Protein AF-0000000074763348 (afdb_homodimer)

InterPro domains:
  IPR029063 S-adenosyl-L-methionine-dependent methyltransferase superfamily [G3DSA:3.40.50.150] (39-186)
  IPR029063 S-adenosyl-L-methionine-dependent methyltransferase superfamily [SSF53335] (36-177)

Radius of gyration: 21.98 Å; Cα contacts (8 Å, |Δi|>4): 678; chains: 2; bounding box: 48×68×54 Å

pLDDT: mean 76.98, std 15.51, range [32.12, 96.06]

Nearest PDB structures (foldseek):
  2pjd-assembly1_A  TM=6.398E-01  e=5.350E-04  Escherichia coli
  8z62-assembly2_B  TM=6.467E-01  e=7.961E-03  Pyrococcus horikoshii OT3
  3huu-assembly1_B  TM=4.268E-01  e=4.813E+00  Staphylococcus haemolyticus JCSC1435
  1cm7-assembly1_B  TM=2.861E-01  e=9.602E+00  Escherichia coli
  2pjd-assembly1_A  TM=6.651E-01  e=3.847E-04  Escherichia coli

Solvent-accessible surface area (backbone atoms only — not comparable to full-atom values): 20531 Å² total; per-residue (Å²): 120,29,34,29,43,36,37,42,39,54,49,93,50,77,76,68,59,67,71,63,45,52,55,54,48,52,55,45,50,53,58,53,58,66,41,87,53,74,44,76,45,78,54,97,90,38,81,37,67,33,53,48,89,38,79,47,53,89,75,41,55,50,54,55,52,49,17,58,54,42,31,71,68,50,64,39,53,51,55,37,42,33,65,52,73,55,36,60,41,60,52,40,37,42,65,60,8,36,75,59,27,63,70,70,65,51,60,66,59,67,36,71,17,79,67,72,70,58,52,58,91,86,55,58,25,38,30,38,35,30,72,53,39,49,34,48,61,82,84,52,60,72,91,52,65,38,85,73,28,41,22,65,69,32,51,62,58,31,49,48,62,68,54,46,64,79,37,38,36,93,85,20,32,46,35,36,38,45,44,76,81,30,86,70,71,96,119,29,34,30,43,35,37,41,40,53,49,92,49,78,76,68,60,64,71,63,43,52,55,52,47,53,54,42,50,53,57,53,57,64,42,87,52,74,44,76,45,76,54,96,90,36,80,37,67,34,53,48,90,37,78,46,52,90,74,42,54,51,55,56,51,50,18,57,54,43,31,73,68,51,64,40,52,52,54,37,42,34,65,50,72,53,35,59,40,60,54,41,34,42,63,60,9,35,75,60,28,63,71,70,66,50,62,68,61,66,36,71,16,80,66,71,71,59,53,59,89,85,57,57,25,38,32,39,35,31,71,51,38,48,34,48,60,83,84,51,59,73,92,51,66,39,84,73,27,39,21,65,70,32,50,63,59,33,49,49,61,67,54,45,62,79,37,36,37,93,86,19,33,46,36,34,38,46,44,75,81,31,86,72,71,95

Structure (mmCIF, N/CA/C/O backbone):
data_AF-0000000074763348-model_v1
#
loop_
_entity.id
_entity.type
_entity.pdbx_description
1 polymer 'Uncharacterized protein'
#
loop_
_atom_site.group_PDB
_atom_site.id
_atom_site.type_symbol
_atom_site.label_atom_id
_atom_site.label_alt_id
_atom_site.label_comp_id
_atom_site.label_asym_id
_atom_site.label_entity_id
_atom_site.label_seq_id
_atom_site.pdbx_PDB_ins_code
_atom_site.Cartn_x
_atom_site.Cartn_y
_atom_site.Cartn_z
_atom_site.occupancy
_atom_site.B_iso_or_equiv
_atom_site.auth_seq_id
_atom_site.auth_comp_id
_atom_site.auth_asym_id
_atom_site.auth_atom_id
_atom_site.pdbx_PDB_model_num
ATOM 1 N N . MET A 1 1 ? -11.516 -15.312 -1.067 1 59.69 1 MET A N 1
ATOM 2 C CA . MET A 1 1 ? -10.578 -14.648 -0.165 1 59.69 1 MET A CA 1
ATOM 3 C C . MET A 1 1 ? -10.305 -13.219 -0.616 1 59.69 1 MET A C 1
ATOM 5 O O . MET A 1 1 ? -10.203 -12.945 -1.814 1 59.69 1 MET A O 1
ATOM 9 N N . ALA A 1 2 ? -10.492 -12.414 0.385 1 74.38 2 ALA A N 1
ATOM 10 C CA . ALA A 1 2 ? -10.305 -11.023 -0.035 1 74.38 2 ALA A CA 1
ATOM 11 C C . ALA A 1 2 ? -8.82 -10.719 -0.242 1 74.38 2 ALA A C 1
ATOM 13 O O . ALA A 1 2 ? -7.996 -11.008 0.625 1 74.38 2 ALA A O 1
ATOM 14 N N . ALA A 1 3 ? -8.453 -10.531 -1.423 1 87 3 ALA A N 1
ATOM 15 C CA . ALA A 1 3 ? -7.098 -10.164 -1.833 1 87 3 ALA A CA 1
ATOM 16 C C . ALA A 1 3 ? -6.883 -8.656 -1.736 1 87 3 ALA A C 1
ATOM 18 O O . ALA A 1 3 ? -7.816 -7.875 -1.938 1 87 3 ALA A O 1
ATOM 19 N N . THR A 1 4 ? -5.73 -8.312 -1.262 1 90.19 4 THR A N 1
ATOM 20 C CA . THR A 1 4 ? -5.344 -6.906 -1.19 1 90.19 4 THR A CA 1
ATOM 21 C C . THR A 1 4 ? -4.008 -6.676 -1.894 1 90.19 4 THR A C 1
ATOM 23 O O . THR A 1 4 ? -3.076 -7.469 -1.744 1 90.19 4 THR A O 1
ATOM 26 N N . VAL A 1 5 ? -3.967 -5.641 -2.74 1 93.62 5 VAL A N 1
ATOM 27 C CA . VAL A 1 5 ? -2.688 -5.156 -3.246 1 93.62 5 VAL A CA 1
ATOM 28 C C . VAL A 1 5 ? -2.209 -3.979 -2.398 1 93.62 5 VAL A C 1
ATOM 30 O O . VAL A 1 5 ? -2.947 -3.01 -2.199 1 93.62 5 VAL A O 1
ATOM 33 N N . VAL A 1 6 ? -0.986 -4.137 -1.892 1 93.31 6 VAL A N 1
ATOM 34 C CA . VAL A 1 6 ? -0.341 -3.066 -1.14 1 93.31 6 VAL A CA 1
ATOM 35 C C . VAL A 1 6 ? 0.749 -2.42 -1.993 1 93.31 6 VAL A C 1
ATOM 37 O O . VAL A 1 6 ? 1.621 -3.111 -2.525 1 93.31 6 VAL A O 1
ATOM 40 N N . THR A 1 7 ? 0.652 -1.137 -2.17 1 95.12 7 THR A N 1
ATOM 41 C CA . THR A 1 7 ? 1.677 -0.378 -2.879 1 95.12 7 THR A CA 1
ATOM 42 C C . THR A 1 7 ? 2.467 0.499 -1.912 1 95.12 7 THR A C 1
ATOM 44 O O . THR A 1 7 ? 1.891 1.333 -1.211 1 95.12 7 THR A O 1
ATOM 47 N N . LEU A 1 8 ? 3.762 0.258 -1.867 1 93.31 8 LEU A N 1
ATOM 48 C CA . LEU A 1 8 ? 4.645 1.09 -1.059 1 93.31 8 LEU A CA 1
ATOM 49 C C . LEU A 1 8 ? 5.465 2.027 -1.938 1 93.31 8 LEU A C 1
ATOM 51 O O . LEU A 1 8 ? 6.34 1.58 -2.684 1 93.31 8 LEU A O 1
ATOM 55 N N . SER A 1 9 ? 5.164 3.268 -1.87 1 91.94 9 SER A N 1
ATOM 56 C CA . SER A 1 9 ? 5.934 4.305 -2.547 1 91.94 9 SER A CA 1
ATOM 57 C C . SER A 1 9 ? 6.727 5.145 -1.55 1 91.94 9 SER A C 1
ATOM 59 O O . SER A 1 9 ? 6.145 5.887 -0.756 1 91.94 9 SER A O 1
ATOM 61 N N . THR A 1 10 ? 8.016 5.012 -1.659 1 89.94 10 THR A N 1
ATOM 62 C CA . THR A 1 10 ? 8.852 5.621 -0.63 1 89.94 10 THR A CA 1
ATOM 63 C C . THR A 1 10 ? 9.688 6.758 -1.214 1 89.94 10 THR A C 1
ATOM 65 O O . THR A 1 10 ? 10.211 6.648 -2.324 1 89.94 10 THR A O 1
ATOM 68 N N . GLN A 1 11 ? 9.727 7.867 -0.416 1 84.94 11 GLN A N 1
ATOM 69 C CA . GLN A 1 11 ? 10.555 9.016 -0.765 1 84.94 11 GLN A CA 1
ATOM 70 C C . GLN A 1 11 ? 12.031 8.625 -0.807 1 84.94 11 GLN A C 1
ATOM 72 O O . GLN A 1 11 ? 12.547 8.008 0.129 1 84.94 11 GLN A O 1
ATOM 77 N N . PRO A 1 12 ? 12.586 8.898 -1.992 1 73.94 12 PRO A N 1
ATOM 78 C CA . PRO A 1 12 ? 14.016 8.602 -2.051 1 73.94 12 PRO A CA 1
ATOM 79 C C . PRO A 1 12 ? 14.844 9.484 -1.121 1 73.94 12 PRO A C 1
ATOM 81 O O . PRO A 1 12 ? 15.062 10.664 -1.415 1 73.94 12 PRO A O 1
ATOM 84 N N . LYS A 1 13 ? 14.969 9.242 0.109 1 67.62 13 LYS A N 1
ATOM 85 C CA . LYS A 1 13 ? 15.805 10.094 0.951 1 67.62 13 LYS A CA 1
ATOM 86 C C . LYS A 1 13 ? 16.734 9.258 1.818 1 67.62 13 LYS A C 1
ATOM 88 O O . LYS A 1 13 ? 16.484 8.078 2.055 1 67.62 13 LYS A O 1
ATOM 93 N N . LEU A 1 14 ? 17.688 9.953 2.088 1 60.47 14 LEU A N 1
ATOM 94 C CA . LEU A 1 14 ? 18.703 9.375 2.959 1 60.47 14 LEU A CA 1
ATOM 95 C C . LEU A 1 14 ? 18.125 9.078 4.34 1 60.47 14 LEU A C 1
ATOM 97 O O . LEU A 1 14 ? 17.484 9.938 4.949 1 60.47 14 LEU A O 1
ATOM 101 N N . ILE A 1 15 ? 18.094 7.82 4.648 1 64.19 15 ILE A N 1
ATOM 102 C CA . ILE A 1 15 ? 17.656 7.387 5.973 1 64.19 15 ILE A CA 1
ATOM 103 C C . ILE A 1 15 ? 18.797 7.555 6.969 1 64.19 15 ILE A C 1
ATOM 105 O O . ILE A 1 15 ? 19.922 7.098 6.723 1 64.19 15 ILE A O 1
ATOM 109 N N . ILE A 1 16 ? 18.562 8.484 7.859 1 67 16 ILE A N 1
ATOM 110 C CA . ILE A 1 16 ? 19.516 8.641 8.961 1 67 16 ILE A CA 1
ATOM 111 C C . ILE A 1 16 ? 19.078 7.762 10.133 1 67 16 ILE A C 1
ATOM 113 O O . ILE A 1 16 ? 17.922 7.355 10.219 1 67 16 ILE A O 1
ATOM 117 N N . ASP A 1 17 ? 20.078 7.402 10.938 1 74.69 17 ASP A N 1
ATOM 118 C CA . ASP A 1 17 ? 19.734 6.539 12.062 1 74.69 17 ASP A CA 1
ATOM 119 C C . ASP A 1 17 ? 18.781 7.238 13.031 1 74.69 17 ASP A C 1
ATOM 121 O O . ASP A 1 17 ? 18.75 8.469 13.109 1 74.69 17 ASP A O 1
ATOM 125 N N . ARG A 1 18 ? 18.062 6.441 13.789 1 73.88 18 ARG A N 1
ATOM 126 C CA . ARG A 1 18 ? 16.953 6.906 14.602 1 73.88 18 ARG A CA 1
ATOM 127 C C . ARG A 1 18 ? 17.422 7.918 15.648 1 73.88 18 ARG A C 1
ATOM 129 O O . ARG A 1 18 ? 16.797 8.977 15.805 1 73.88 18 ARG A O 1
ATOM 136 N N . PRO A 1 19 ? 18.469 7.664 16.391 1 71.62 19 PRO A N 1
ATOM 137 C CA . PRO A 1 19 ? 18.891 8.641 17.391 1 71.62 19 PRO A CA 1
ATOM 138 C C . PRO A 1 19 ? 19.219 10.008 16.797 1 71.62 19 PRO A C 1
ATOM 140 O O . PRO A 1 19 ? 18.891 11.039 17.375 1 71.62 19 PRO A O 1
ATOM 143 N N . HIS A 1 20 ? 19.906 9.984 15.68 1 75.88 20 HIS A N 1
ATOM 144 C CA . HIS A 1 20 ? 20.234 11.242 15.016 1 75.88 20 HIS A CA 1
ATOM 145 C C . HIS A 1 20 ? 18.984 11.938 14.5 1 75.88 20 HIS A C 1
ATOM 147 O O . HIS A 1 20 ? 18.859 13.164 14.578 1 75.88 20 HIS A O 1
ATOM 153 N N . TRP A 1 21 ? 18.141 11.117 14.07 1 74.31 21 TRP A N 1
ATOM 154 C CA . TRP A 1 21 ? 16.875 11.664 13.617 1 74.31 21 TRP A CA 1
ATOM 155 C C . TRP A 1 21 ? 16.109 12.297 14.773 1 74.31 21 TRP A C 1
ATOM 157 O O . TRP A 1 21 ? 15.586 13.406 14.648 1 74.31 21 TRP A O 1
ATOM 167 N N . GLU A 1 22 ? 16.062 11.625 15.867 1 73.81 22 GLU A N 1
ATOM 168 C CA . GLU A 1 22 ? 15.344 12.125 17.031 1 73.81 22 GLU A CA 1
ATOM 169 C C . GLU A 1 22 ? 15.906 13.461 17.5 1 73.81 22 GLU A C 1
ATOM 171 O O . GLU A 1 22 ? 15.156 14.359 17.875 1 73.81 22 GLU A O 1
ATOM 176 N N . GLY A 1 23 ? 17.203 13.555 17.5 1 73.62 23 GLY A N 1
ATOM 177 C CA . GLY A 1 23 ? 17.828 14.828 17.859 1 73.62 23 GLY A CA 1
ATOM 178 C C . GLY A 1 23 ? 17.469 15.945 16.906 1 73.62 23 GLY A C 1
ATOM 179 O O . GLY A 1 23 ? 17.172 17.062 17.328 1 73.62 23 GLY A O 1
ATOM 180 N N . SER A 1 24 ? 17.453 15.648 15.688 1 76.25 24 SER A N 1
ATOM 181 C CA . SER A 1 24 ? 17.141 16.641 14.664 1 76.25 24 SER A CA 1
ATOM 182 C C . SER A 1 24 ? 15.68 17.062 14.75 1 76.25 24 SER A C 1
ATOM 184 O O . SER A 1 24 ? 15.367 18.25 14.617 1 76.25 24 SER A O 1
ATOM 186 N N . ILE A 1 25 ? 14.906 16.141 15.094 1 77.56 25 ILE A N 1
ATOM 187 C CA . ILE A 1 25 ? 13.484 16.438 15.117 1 77.56 25 ILE A CA 1
ATOM 188 C C . ILE A 1 25 ? 13.148 17.297 16.344 1 77.56 25 ILE A C 1
ATOM 190 O O . ILE A 1 25 ? 12.281 18.172 16.281 1 77.56 25 ILE A O 1
ATOM 194 N N . ALA A 1 26 ? 13.805 17.062 17.422 1 76.06 26 ALA A N 1
ATOM 195 C CA . ALA A 1 26 ? 13.602 17.875 18.609 1 76.06 26 ALA A CA 1
ATOM 196 C C . ALA A 1 26 ? 13.914 19.344 18.344 1 76.06 26 ALA A C 1
ATOM 198 O O . ALA A 1 26 ? 13.18 20.234 18.781 1 76.06 26 ALA A O 1
ATOM 199 N N . LYS A 1 27 ? 14.93 19.547 17.641 1 80.44 27 LYS A N 1
ATOM 200 C CA . LYS A 1 27 ? 15.32 20.906 17.281 1 80.44 27 LYS A CA 1
ATOM 201 C C . LYS A 1 27 ? 14.273 21.547 16.375 1 80.44 27 LYS A C 1
ATOM 203 O O . LYS A 1 27 ? 13.906 22.703 16.578 1 80.44 27 LYS A O 1
ATOM 208 N N . LEU A 1 28 ? 13.82 20.781 15.461 1 81.69 28 LEU A N 1
ATOM 209 C CA . LEU A 1 28 ? 12.828 21.281 14.523 1 81.69 28 LEU A CA 1
ATOM 210 C C . LEU A 1 28 ? 11.516 21.594 15.234 1 81.69 28 LEU A C 1
ATOM 212 O O . LEU A 1 28 ? 10.859 22.594 14.945 1 81.69 28 LEU A O 1
ATOM 216 N N . LEU A 1 29 ? 11.18 20.781 16.172 1 80.25 29 LEU A N 1
ATOM 217 C CA . LEU A 1 29 ? 9.953 20.969 16.922 1 80.25 29 LEU A CA 1
ATOM 218 C C . LEU A 1 29 ? 10.039 22.234 17.781 1 80.25 29 LEU A C 1
ATOM 220 O O . LEU A 1 29 ? 9.062 22.984 17.891 1 80.25 29 LEU A O 1
ATOM 224 N N . LYS A 1 30 ? 11.172 22.453 18.312 1 81.19 30 LYS A N 1
ATOM 225 C CA . LYS A 1 30 ? 11.383 23.672 19.094 1 81.19 30 LYS A CA 1
ATOM 226 C C . LYS A 1 30 ? 11.234 24.922 18.234 1 81.19 30 LYS A C 1
ATOM 228 O O . LYS A 1 30 ? 10.617 25.906 18.656 1 81.19 30 LYS A O 1
ATOM 233 N N . GLN A 1 31 ? 11.781 24.844 17.078 1 85 31 GLN A N 1
ATOM 234 C CA . GLN A 1 31 ? 11.656 25.953 16.141 1 85 31 GLN A CA 1
ATOM 235 C C . GLN A 1 31 ? 10.203 26.188 15.742 1 85 31 GLN A C 1
ATOM 237 O O . GLN A 1 31 ? 9.727 27.328 15.719 1 85 31 GLN A O 1
ATOM 242 N N . ALA A 1 32 ? 9.531 25.156 15.492 1 81.81 32 ALA A N 1
ATOM 243 C CA . ALA A 1 32 ? 8.125 25.234 15.094 1 81.81 32 ALA A CA 1
ATOM 244 C C . ALA A 1 32 ? 7.273 25.844 16.203 1 81.81 32 ALA A C 1
ATOM 246 O O . ALA A 1 32 ? 6.352 26.609 15.938 1 81.81 32 ALA A O 1
ATOM 247 N N . ARG A 1 33 ? 7.645 25.578 17.391 1 81.31 33 ARG A N 1
ATOM 248 C CA . ARG A 1 33 ? 6.867 26 18.547 1 81.31 33 ARG A CA 1
ATOM 249 C C . ARG A 1 33 ? 7.145 27.469 18.891 1 81.31 33 ARG A C 1
ATOM 251 O O . ARG A 1 33 ? 6.449 28.062 19.719 1 81.31 33 ARG A O 1
ATOM 258 N N . SER A 1 34 ? 8.133 27.969 18.219 1 86.06 34 SER A N 1
ATOM 259 C CA . SER A 1 34 ? 8.461 29.375 18.484 1 86.06 34 SER A CA 1
ATOM 260 C C . SER A 1 34 ? 7.418 30.297 17.859 1 86.06 34 SER A C 1
ATOM 262 O O . SER A 1 34 ? 7.344 31.469 18.219 1 86.06 34 SER A O 1
ATOM 264 N N . HIS A 1 35 ? 6.668 29.75 16.953 1 87.88 35 HIS A N 1
ATOM 265 C CA . HIS A 1 35 ? 5.578 30.531 16.375 1 87.88 35 HIS A CA 1
ATOM 266 C C . HIS A 1 35 ? 4.418 30.672 17.359 1 87.88 35 HIS A C 1
ATOM 268 O O . HIS A 1 35 ? 3.904 29.656 17.859 1 87.88 35 HIS A O 1
ATOM 274 N N . SER A 1 36 ? 4.031 31.891 17.672 1 88.25 36 SER A N 1
ATOM 275 C CA . SER A 1 36 ? 2.973 32.094 18.656 1 88.25 36 SER A CA 1
ATOM 276 C C . SER A 1 36 ? 1.65 32.438 17.984 1 88.25 36 SER A C 1
ATOM 278 O O . SER A 1 36 ? 0.592 32.406 18.609 1 88.25 36 SER A O 1
ATOM 280 N N . GLU A 1 37 ? 1.722 32.844 16.734 1 89.19 37 GLU A N 1
ATOM 281 C CA . GLU A 1 37 ? 0.53 33.219 15.977 1 89.19 37 GLU A CA 1
ATOM 282 C C . GLU A 1 37 ? 0.506 32.5 14.625 1 89.19 37 GLU A C 1
ATOM 284 O O . GLU A 1 37 ? 1.508 31.922 14.203 1 89.19 37 GLU A O 1
ATOM 289 N N . ILE A 1 38 ? -0.738 32.562 14.039 1 87.38 38 ILE A N 1
ATOM 290 C CA . ILE A 1 38 ? -0.876 32.031 12.688 1 87.38 38 ILE A CA 1
ATOM 291 C C . ILE A 1 38 ? 0.096 32.719 11.75 1 87.38 38 ILE A C 1
ATOM 293 O O . ILE A 1 38 ? 0.253 33.969 11.805 1 87.38 38 ILE A O 1
ATOM 297 N N . TYR A 1 39 ? 0.802 32 10.969 1 89.12 39 TYR A N 1
ATOM 298 C CA . TYR A 1 39 ? 1.731 32.562 9.984 1 89.12 39 TYR A CA 1
ATOM 299 C C . TYR A 1 39 ? 1.548 31.859 8.633 1 89.12 39 TYR A C 1
ATOM 301 O O . TYR A 1 39 ? 0.971 30.781 8.555 1 89.12 39 TYR A O 1
ATOM 309 N N . THR A 1 40 ? 1.959 32.562 7.578 1 87.38 40 THR A N 1
ATOM 310 C CA . THR A 1 40 ? 1.778 32.031 6.227 1 87.38 40 THR A CA 1
ATOM 311 C C . THR A 1 40 ? 3.1 31.516 5.668 1 87.38 40 THR A C 1
ATOM 313 O O . THR A 1 40 ? 4.145 32.156 5.832 1 87.38 40 THR A O 1
ATOM 316 N N . VAL A 1 41 ? 2.986 30.344 5.082 1 88.31 41 VAL A N 1
ATOM 317 C CA . VAL A 1 41 ? 4.141 29.781 4.398 1 88.31 41 VAL A CA 1
ATOM 318 C C . VAL A 1 41 ? 3.773 29.453 2.951 1 88.31 41 VAL A C 1
ATOM 320 O O . VAL A 1 41 ? 2.629 29.109 2.658 1 88.31 41 VAL A O 1
ATOM 323 N N . THR A 1 42 ? 4.789 29.625 2.021 1 89.88 42 THR A N 1
ATOM 324 C CA . THR A 1 42 ? 4.602 29.234 0.628 1 89.88 42 THR A CA 1
ATOM 325 C C . THR A 1 42 ? 5.316 27.922 0.335 1 89.88 42 THR A C 1
ATOM 327 O O . THR A 1 42 ? 6.543 27.844 0.417 1 89.88 42 THR A O 1
ATOM 330 N N . ILE A 1 43 ? 4.457 26.938 0.09 1 87.25 43 ILE A N 1
ATOM 331 C CA . ILE A 1 43 ? 4.984 25.609 -0.226 1 87.25 43 ILE A CA 1
ATOM 332 C C . ILE A 1 43 ? 4.43 25.141 -1.567 1 87.25 43 ILE A C 1
ATOM 334 O O . ILE A 1 43 ? 3.213 25.109 -1.765 1 87.25 43 ILE A O 1
ATOM 338 N N . ASN A 1 44 ? 5.289 24.719 -2.496 1 83.69 44 ASN A N 1
ATOM 339 C CA . ASN A 1 44 ? 4.883 24.25 -3.818 1 83.69 44 ASN A CA 1
ATOM 340 C C . ASN A 1 44 ? 3.936 25.234 -4.496 1 83.69 44 ASN A C 1
ATOM 342 O O . ASN A 1 44 ? 2.926 24.828 -5.074 1 83.69 44 ASN A O 1
ATOM 346 N N . GLY A 1 45 ? 4.203 26.469 -4.301 1 83.25 45 GLY A N 1
ATOM 347 C CA . GLY A 1 45 ? 3.451 27.531 -4.961 1 83.25 45 GLY A CA 1
ATOM 348 C C . GLY A 1 45 ? 2.123 27.828 -4.285 1 83.25 45 GLY A C 1
ATOM 349 O O . GLY A 1 45 ? 1.302 28.562 -4.82 1 83.25 45 GLY A O 1
ATOM 350 N N . LEU A 1 46 ? 1.877 27.25 -3.164 1 80.69 46 LEU A N 1
ATOM 351 C CA . LEU A 1 46 ? 0.646 27.484 -2.414 1 80.69 46 LEU A CA 1
ATOM 352 C C . LEU A 1 46 ? 0.927 28.234 -1.12 1 80.69 46 LEU A C 1
ATOM 354 O O . LEU A 1 46 ? 1.851 27.891 -0.381 1 80.69 46 LEU A O 1
ATOM 358 N N . ASP A 1 47 ? 0.176 29.281 -0.891 1 84.06 47 ASP A N 1
ATOM 359 C CA . ASP A 1 47 ? 0.226 29.969 0.399 1 84.06 47 ASP A CA 1
ATOM 360 C C . ASP A 1 47 ? -0.667 29.266 1.423 1 84.06 47 ASP A C 1
ATOM 362 O O . ASP A 1 47 ? -1.873 29.125 1.209 1 84.06 47 ASP A O 1
ATOM 366 N N . ILE A 1 48 ? -0.032 28.844 2.5 1 82.06 48 ILE A N 1
ATOM 367 C CA . ILE A 1 48 ? -0.768 28.094 3.508 1 82.06 48 ILE A CA 1
ATOM 368 C C . ILE A 1 48 ? -0.68 28.797 4.855 1 82.06 48 ILE A C 1
ATOM 370 O O . ILE A 1 48 ? 0.412 29.156 5.309 1 82.06 48 ILE A O 1
ATOM 374 N N . ALA A 1 49 ? -1.834 29.062 5.434 1 83.62 49 ALA A N 1
ATOM 375 C CA . ALA A 1 49 ? -1.87 29.594 6.793 1 83.62 49 ALA A CA 1
ATOM 376 C C . ALA A 1 49 ? -1.66 28.484 7.82 1 83.62 49 ALA A C 1
ATOM 378 O O . ALA A 1 49 ? -2.412 27.5 7.848 1 83.62 49 ALA A O 1
ATOM 379 N N . ILE A 1 50 ? -0.627 28.656 8.625 1 85.81 50 ILE A N 1
ATOM 380 C CA . ILE A 1 50 ? -0.262 27.594 9.555 1 85.81 50 ILE A CA 1
ATOM 381 C C . ILE A 1 50 ? -0.604 28.016 10.977 1 85.81 50 ILE A C 1
ATOM 383 O O . ILE A 1 50 ? -0.13 29.047 11.453 1 85.81 50 ILE A O 1
ATOM 387 N N . HIS A 1 51 ? -1.465 27.219 11.562 1 81.56 51 HIS A N 1
ATOM 388 C CA . HIS A 1 51 ? -1.688 27.391 12.992 1 81.56 51 HIS A CA 1
ATOM 389 C C . HIS A 1 51 ? -0.508 26.859 13.805 1 81.56 51 HIS A C 1
ATOM 391 O O . HIS A 1 51 ? 0.056 25.812 13.477 1 81.56 51 HIS A O 1
ATOM 397 N N . PRO A 1 52 ? -0.166 27.531 14.898 1 81.25 52 PRO A N 1
ATOM 398 C CA . PRO A 1 52 ? 1.009 27.156 15.68 1 81.25 52 PRO A CA 1
ATOM 399 C C . PRO A 1 52 ? 0.904 25.734 16.25 1 81.25 52 PRO A C 1
ATOM 401 O O . PRO A 1 52 ? 1.922 25.125 16.594 1 81.25 52 PRO A O 1
ATOM 404 N N . ASN A 1 53 ? -0.225 25.141 16.297 1 74.25 53 ASN A N 1
ATOM 405 C CA . ASN A 1 53 ? -0.407 23.844 16.922 1 74.25 53 ASN A CA 1
ATOM 406 C C . ASN A 1 53 ? -0.354 22.719 15.898 1 74.25 53 ASN A C 1
ATOM 408 O O . ASN A 1 53 ? -0.607 21.547 16.234 1 74.25 53 ASN A O 1
ATOM 412 N N . VAL A 1 54 ? -0.061 23.062 14.672 1 77.25 54 VAL A N 1
ATOM 413 C CA . VAL A 1 54 ? 0.005 22.062 13.617 1 77.25 54 VAL A CA 1
ATOM 414 C C . VAL A 1 54 ? 1.457 21.844 13.195 1 77.25 54 VAL A C 1
ATOM 416 O O . VAL A 1 54 ? 2.275 22.766 13.281 1 77.25 54 VAL A O 1
ATOM 419 N N . TYR A 1 55 ? 1.75 20.609 12.836 1 80.75 55 TYR A N 1
ATOM 420 C CA . TYR A 1 55 ? 3.064 20.375 12.242 1 80.75 55 TYR A CA 1
ATOM 421 C C . TYR A 1 55 ? 3.189 21.078 10.898 1 80.75 55 TYR A C 1
ATOM 423 O O . TYR A 1 55 ? 2.52 20.703 9.93 1 80.75 55 TYR A O 1
ATOM 431 N N . SER A 1 56 ? 4.078 22.062 10.898 1 83.44 56 SER A N 1
ATOM 432 C CA . SER A 1 56 ? 4.234 22.922 9.727 1 83.44 56 SER A CA 1
ATOM 433 C C . SER A 1 56 ? 5.09 22.234 8.656 1 83.44 56 SER A C 1
ATOM 435 O O . SER A 1 56 ? 6.18 21.75 8.953 1 83.44 56 SER A O 1
ATOM 437 N N . PRO A 1 57 ? 4.551 22.25 7.406 1 87.19 57 PRO A N 1
ATOM 438 C CA . PRO A 1 57 ? 5.367 21.719 6.309 1 87.19 57 PRO A CA 1
ATOM 439 C C . PRO A 1 57 ? 6.676 22.484 6.125 1 87.19 57 PRO A C 1
ATOM 441 O O . PRO A 1 57 ? 7.578 22.016 5.426 1 87.19 57 PRO A O 1
ATOM 444 N N . MET A 1 58 ? 6.793 23.672 6.738 1 85.44 58 MET A N 1
ATOM 445 C CA . MET A 1 58 ? 8.039 24.438 6.707 1 85.44 58 MET A CA 1
ATOM 446 C C . MET A 1 58 ? 9.156 23.672 7.41 1 85.44 58 MET A C 1
ATOM 448 O O . MET A 1 58 ? 10.312 23.703 6.973 1 85.44 58 MET A O 1
ATOM 452 N N . TYR A 1 59 ? 8.789 23.016 8.438 1 85 59 TYR A N 1
ATOM 453 C CA . TYR A 1 59 ? 9.773 22.328 9.25 1 85 59 TYR A CA 1
ATOM 454 C C . TYR A 1 59 ? 9.758 20.828 8.969 1 85 59 TYR A C 1
ATOM 456 O O . TYR A 1 59 ? 10.773 20.141 9.125 1 85 59 TYR A O 1
ATOM 464 N N . PHE A 1 60 ? 8.594 20.359 8.555 1 82.94 60 PHE A N 1
ATOM 465 C CA . PHE A 1 60 ? 8.391 18.938 8.281 1 82.94 60 PHE A CA 1
ATOM 466 C C . PHE A 1 60 ? 7.922 18.719 6.852 1 82.94 60 PHE A C 1
ATOM 468 O O . PHE A 1 60 ? 6.719 18.641 6.59 1 82.94 60 PHE A O 1
ATOM 475 N N . PRO A 1 61 ? 8.828 18.453 5.992 1 85.75 61 PRO A N 1
ATOM 476 C CA . PRO A 1 61 ? 8.516 18.484 4.559 1 85.75 61 PRO A CA 1
ATOM 477 C C . PRO A 1 61 ? 7.777 17.219 4.098 1 85.75 61 PRO A C 1
ATOM 479 O O . PRO A 1 61 ? 7.379 17.141 2.934 1 85.75 61 PRO A O 1
ATOM 482 N N . GLU A 1 62 ? 7.484 16.297 4.949 1 87.62 62 GLU A N 1
ATOM 483 C CA . GLU A 1 62 ? 6.859 15.031 4.562 1 87.62 62 GLU A CA 1
ATOM 484 C C . GLU A 1 62 ? 5.438 15.25 4.055 1 87.62 62 GLU A C 1
ATOM 486 O O . GLU A 1 62 ? 5.012 14.617 3.084 1 87.62 62 GLU A O 1
ATOM 491 N N . SER A 1 63 ? 4.785 16.156 4.75 1 87.19 63 SER A N 1
ATOM 492 C CA . SER A 1 63 ? 3.41 16.422 4.332 1 87.19 63 SER A CA 1
ATOM 493 C C . SER A 1 63 ? 3.363 16.969 2.906 1 87.19 63 SER A C 1
ATOM 495 O O . SER A 1 63 ? 2.443 16.656 2.146 1 87.19 63 SER A O 1
ATOM 497 N N . ALA A 1 64 ? 4.32 17.781 2.561 1 88.44 64 ALA A N 1
ATOM 498 C CA . ALA A 1 64 ? 4.383 18.297 1.196 1 88.44 64 ALA A CA 1
ATOM 499 C C . ALA A 1 64 ? 4.676 17.188 0.199 1 88.44 64 ALA A C 1
ATOM 501 O O . ALA A 1 64 ? 4.152 17.188 -0.917 1 88.44 64 ALA A O 1
ATOM 502 N N . TRP A 1 65 ? 5.504 16.312 0.583 1 91.38 65 TRP A N 1
ATOM 503 C CA . TRP A 1 65 ? 5.801 15.172 -0.279 1 91.38 65 TRP A CA 1
ATOM 504 C C . TRP A 1 65 ? 4.566 14.297 -0.469 1 91.38 65 TRP A C 1
ATOM 506 O O . TRP A 1 65 ? 4.246 13.898 -1.592 1 91.38 65 TRP A O 1
ATOM 516 N N . TYR A 1 66 ? 3.869 14.008 0.635 1 93.56 66 TYR A N 1
ATOM 517 C CA . TYR A 1 66 ? 2.619 13.266 0.525 1 93.56 66 TYR A CA 1
ATOM 518 C C . TYR A 1 66 ? 1.657 13.953 -0.436 1 93.56 66 TYR A C 1
ATOM 520 O O . TYR A 1 66 ? 1.03 13.297 -1.272 1 93.56 66 TYR A O 1
ATOM 528 N N . ALA A 1 67 ? 1.578 15.242 -0.267 1 88.88 67 ALA A N 1
ATOM 529 C CA . ALA A 1 67 ? 0.667 16.016 -1.104 1 88.88 67 ALA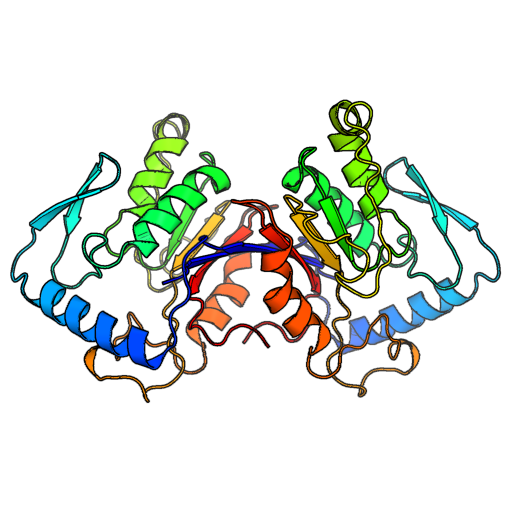 A CA 1
ATOM 530 C C . ALA A 1 67 ? 0.965 15.805 -2.584 1 88.88 67 ALA A C 1
ATOM 532 O O . ALA A 1 67 ? 0.054 15.57 -3.381 1 88.88 67 ALA A O 1
ATOM 533 N N . GLN A 1 68 ? 2.146 15.836 -2.904 1 90 68 GLN A N 1
ATOM 534 C CA . GLN A 1 68 ? 2.557 15.641 -4.289 1 90 68 GLN A CA 1
ATOM 535 C C . GLN A 1 68 ? 2.215 14.234 -4.77 1 90 68 GLN A C 1
ATOM 537 O O . GLN A 1 68 ? 1.708 14.055 -5.879 1 90 68 GLN A O 1
ATOM 542 N N . GLN A 1 69 ? 2.496 13.25 -3.969 1 92.56 69 GLN A N 1
ATOM 543 C CA . GLN A 1 69 ? 2.182 11.875 -4.328 1 92.56 69 GLN A CA 1
ATOM 544 C C . GLN A 1 69 ? 0.679 11.68 -4.52 1 92.56 69 GLN A C 1
ATOM 546 O O . GLN A 1 69 ? 0.245 11.047 -5.48 1 92.56 69 GLN A O 1
ATOM 551 N N . LEU A 1 70 ? -0.071 12.227 -3.645 1 92 70 LEU A N 1
ATOM 552 C CA . LEU A 1 70 ? -1.513 12.008 -3.631 1 92 70 LEU A CA 1
ATOM 553 C C . LEU A 1 70 ? -2.176 12.688 -4.828 1 92 70 LEU A C 1
ATOM 555 O O . LEU A 1 70 ? -3.219 12.227 -5.305 1 92 70 LEU A O 1
ATOM 559 N N . GLU A 1 71 ? -1.561 13.758 -5.289 1 86.75 71 GLU A N 1
ATOM 560 C CA . GLU A 1 71 ? -2.062 14.352 -6.523 1 86.75 71 GLU A CA 1
ATOM 561 C C . GLU A 1 71 ? -2.123 13.32 -7.648 1 86.75 71 GLU A C 1
ATOM 563 O O . GLU A 1 71 ? -3.121 13.234 -8.367 1 86.75 71 GLU A O 1
ATOM 568 N N . GLY A 1 72 ? -1.079 12.57 -7.781 1 87.69 72 GLY A N 1
ATOM 569 C CA . GLY A 1 72 ? -0.991 11.57 -8.836 1 87.69 72 GLY A CA 1
ATOM 570 C C . GLY A 1 72 ? -1.87 10.359 -8.578 1 87.69 72 GLY A C 1
ATOM 571 O O . GLY A 1 72 ? -2.307 9.695 -9.523 1 87.69 72 GLY A O 1
ATOM 572 N N . ILE A 1 73 ? -2.184 10.109 -7.363 1 91.19 73 ILE A N 1
ATOM 573 C CA . ILE A 1 73 ? -2.947 8.922 -6.996 1 91.19 73 ILE A CA 1
ATOM 574 C C . ILE A 1 73 ? -4.441 9.211 -7.113 1 91.19 73 ILE A C 1
ATOM 576 O O . ILE A 1 73 ? -5.191 8.422 -7.695 1 91.19 73 ILE A O 1
ATOM 580 N N . VAL A 1 74 ? -4.891 10.32 -6.535 1 86.94 74 VAL A N 1
ATOM 581 C CA . VAL A 1 74 ? -6.312 10.633 -6.406 1 86.94 74 VAL A CA 1
ATOM 582 C C . VAL A 1 74 ? -6.867 11.078 -7.754 1 86.94 74 VAL A C 1
ATOM 584 O O . VAL A 1 74 ? -7.992 10.727 -8.117 1 86.94 74 VAL A O 1
ATOM 587 N N . LYS A 1 75 ? -6.098 11.867 -8.523 1 82.5 75 LYS A N 1
ATOM 588 C CA . LYS A 1 75 ? -6.387 12.289 -9.891 1 82.5 75 LYS A CA 1
ATOM 589 C C . LYS A 1 75 ? -7.82 12.797 -10.023 1 82.5 75 LYS A C 1
ATOM 591 O O . LYS A 1 75 ? -8.555 12.383 -10.922 1 82.5 75 LYS A O 1
ATOM 596 N N . GLY A 1 76 ? -8.273 13.562 -9.109 1 77.75 76 GLY A N 1
ATOM 597 C CA . GLY A 1 76 ? -9.547 14.25 -9.227 1 77.75 76 GLY A CA 1
ATOM 598 C C . GLY A 1 76 ? -10.711 13.438 -8.68 1 77.75 76 GLY A C 1
ATOM 599 O O . GLY A 1 76 ? -11.859 13.891 -8.711 1 77.75 76 GLY A O 1
ATOM 600 N N . LYS A 1 77 ? -10.531 12.25 -8.242 1 83.5 77 LYS A N 1
ATOM 601 C CA . LYS A 1 77 ? -11.578 11.422 -7.637 1 83.5 77 LYS A CA 1
ATOM 602 C C . LYS A 1 77 ? -11.906 11.891 -6.223 1 83.5 77 LYS A C 1
ATOM 604 O O . LYS A 1 77 ? -11.211 12.75 -5.672 1 83.5 77 LYS A O 1
ATOM 609 N N . THR A 1 78 ? -13.016 11.391 -5.68 1 81.88 78 THR A N 1
ATOM 610 C CA . THR A 1 78 ? -13.438 11.797 -4.344 1 81.88 78 THR A CA 1
ATOM 611 C C . THR A 1 78 ? -12.422 11.344 -3.293 1 81.88 78 THR A C 1
ATOM 613 O O . THR A 1 78 ? -11.859 10.25 -3.398 1 81.88 78 THR A O 1
ATOM 616 N N . PHE A 1 79 ? -12.227 12.25 -2.299 1 85.38 79 PHE A N 1
ATOM 617 C CA . PHE A 1 79 ? -11.109 12.086 -1.385 1 85.38 79 PHE A CA 1
ATOM 618 C C . PHE A 1 79 ? -11.477 12.539 0.02 1 85.38 79 PHE A C 1
ATOM 620 O O . PHE A 1 79 ? -12.133 13.578 0.188 1 85.38 79 PHE A O 1
ATOM 627 N N . LEU A 1 80 ? -11.078 11.688 1.02 1 82.88 80 LEU A N 1
ATOM 628 C CA . LEU A 1 80 ? -11.227 12.039 2.428 1 82.88 80 LEU A CA 1
ATOM 629 C C . LEU A 1 80 ? -9.883 11.992 3.146 1 82.88 80 LEU A C 1
ATOM 631 O O . LEU A 1 80 ? -9.156 11 3.045 1 82.88 80 LEU A O 1
ATOM 635 N N . GLU A 1 81 ? -9.578 13.078 3.828 1 85.56 81 GLU A N 1
ATOM 636 C CA . GLU A 1 81 ? -8.367 13.094 4.648 1 85.56 81 GLU A CA 1
ATOM 637 C C . GLU A 1 81 ? -8.711 13.055 6.133 1 85.56 81 GLU A C 1
ATOM 639 O O . GLU A 1 81 ? -9.539 13.828 6.605 1 85.56 81 GLU A O 1
ATOM 644 N N . VAL A 1 82 ? -8.039 12.086 6.797 1 83.38 82 VAL A N 1
ATOM 645 C CA . VAL A 1 82 ? -8.109 12.023 8.25 1 83.38 82 VAL A CA 1
ATOM 646 C C . VAL A 1 82 ? -6.957 12.828 8.859 1 83.38 82 VAL A C 1
ATOM 648 O O . VAL A 1 82 ? -5.793 12.617 8.508 1 83.38 82 VAL A O 1
ATOM 651 N N . GLY A 1 83 ? -7.289 13.805 9.719 1 79.44 83 GLY A N 1
ATOM 652 C CA . GLY A 1 83 ? -6.258 14.68 10.25 1 79.44 83 GLY A CA 1
ATOM 653 C C . GLY A 1 83 ? -5.688 15.641 9.219 1 79.44 83 GLY A C 1
ATOM 654 O O . GLY A 1 83 ? -4.555 15.461 8.766 1 79.44 83 GLY A O 1
ATOM 655 N N . VAL A 1 84 ? -6.242 16.734 8.969 1 77 84 VAL A N 1
ATOM 656 C CA . VAL A 1 84 ? -5.941 17.625 7.852 1 77 84 VAL A CA 1
ATOM 657 C C . VAL A 1 84 ? -4.699 18.453 8.172 1 77 84 VAL A C 1
ATOM 659 O O . VAL A 1 84 ? -4 18.922 7.262 1 77 84 VAL A O 1
ATOM 662 N N . GLY A 1 85 ? -4.418 18.609 9.398 1 77.94 85 GLY A N 1
ATOM 663 C CA . GLY A 1 85 ? -3.238 19.359 9.797 1 77.94 85 GLY A CA 1
ATOM 664 C C . GLY A 1 85 ? -3.164 20.734 9.18 1 77.94 85 GLY A C 1
ATOM 665 O O . GLY A 1 85 ? -4.062 21.562 9.367 1 77.94 85 GLY A O 1
ATOM 666 N N . SER A 1 86 ? -2.16 21.031 8.383 1 78.12 86 SER A N 1
ATOM 667 C CA . SER A 1 86 ? -1.958 22.328 7.746 1 78.12 86 SER A CA 1
ATOM 668 C C . SER A 1 86 ? -2.896 22.516 6.559 1 78.12 86 SER A C 1
ATOM 670 O O . SER A 1 86 ? -3.07 23.625 6.062 1 78.12 86 SER A O 1
ATOM 672 N N . GLY A 1 87 ? -3.459 21.453 6.102 1 78.38 87 GLY A N 1
ATOM 673 C CA . GLY A 1 87 ? -4.336 21.516 4.945 1 78.38 87 GLY A CA 1
ATOM 674 C C . GLY A 1 87 ? -3.598 21.391 3.627 1 78.38 87 GLY A C 1
ATOM 675 O O . GLY A 1 87 ? -4.215 21.391 2.561 1 78.38 87 GLY A O 1
ATOM 676 N N . ILE A 1 88 ? -2.322 21.156 3.686 1 83.94 88 ILE A N 1
ATOM 677 C CA . ILE A 1 88 ? -1.515 21.188 2.471 1 83.94 88 ILE A CA 1
ATOM 678 C C . ILE A 1 88 ? -1.931 20.031 1.553 1 83.94 88 ILE A C 1
ATOM 680 O O . ILE A 1 88 ? -1.987 20.203 0.332 1 83.94 88 ILE A O 1
ATOM 684 N N . ILE A 1 89 ? -2.256 18.891 2.088 1 86.06 89 ILE A N 1
ATOM 685 C CA . ILE A 1 89 ? -2.623 17.734 1.28 1 86.06 89 ILE A CA 1
ATOM 686 C C . ILE A 1 89 ? -3.977 17.984 0.617 1 86.06 89 ILE A C 1
ATOM 688 O O . ILE A 1 89 ? -4.129 17.781 -0.591 1 86.06 89 ILE A O 1
ATOM 692 N N . ALA A 1 90 ? -4.891 18.453 1.409 1 80.5 90 ALA A N 1
ATOM 693 C CA . ALA A 1 90 ? -6.219 18.766 0.888 1 80.5 90 ALA A CA 1
ATOM 694 C C . ALA A 1 90 ? -6.145 19.797 -0.238 1 80.5 90 ALA A C 1
ATOM 696 O O . ALA A 1 90 ? -6.816 19.641 -1.263 1 80.5 90 ALA A O 1
ATOM 697 N N . LEU A 1 91 ? -5.352 20.766 -0.041 1 78.19 91 LEU A N 1
ATOM 698 C CA . LEU A 1 91 ? -5.211 21.828 -1.026 1 78.19 91 LEU A CA 1
ATOM 699 C C . LEU A 1 91 ? -4.621 21.297 -2.326 1 78.19 91 LEU A C 1
ATOM 701 O O . LEU A 1 91 ? -5.074 21.656 -3.414 1 78.19 91 LEU A O 1
ATOM 705 N N . HIS A 1 92 ? -3.637 20.453 -2.268 1 83.62 92 HIS A N 1
ATOM 706 C CA . HIS A 1 92 ? -3.004 19.859 -3.443 1 83.62 92 HIS A CA 1
ATOM 707 C C . HIS A 1 92 ? -3.98 18.984 -4.215 1 83.62 92 HIS A C 1
ATOM 709 O O . HIS A 1 92 ? -4.074 19.078 -5.441 1 83.62 92 HIS A O 1
ATOM 715 N N . VAL A 1 93 ? -4.684 18.156 -3.477 1 82.06 93 VAL A N 1
ATOM 716 C CA . VAL A 1 93 ? -5.602 17.219 -4.117 1 82.06 93 VAL A CA 1
ATOM 717 C C . VAL A 1 93 ? -6.746 17.984 -4.77 1 82.06 93 VAL A C 1
ATOM 719 O O . VAL A 1 93 ? -7.215 17.625 -5.848 1 82.06 93 VAL A O 1
ATOM 722 N N . ALA A 1 94 ? -7.141 19.031 -4.074 1 75.12 94 ALA A N 1
ATOM 723 C CA . ALA A 1 94 ? -8.219 19.875 -4.609 1 75.12 94 ALA A CA 1
ATOM 724 C C . ALA A 1 94 ? -7.793 20.547 -5.91 1 75.12 94 ALA A C 1
ATOM 726 O O . ALA A 1 94 ? -8.609 20.734 -6.809 1 75.12 94 ALA A O 1
ATOM 727 N N . ARG A 1 95 ? -6.621 20.891 -5.992 1 71.44 95 ARG A N 1
ATOM 728 C CA . ARG A 1 95 ? -6.102 21.547 -7.184 1 71.44 95 ARG A CA 1
ATOM 729 C C . ARG A 1 95 ? -6.199 20.625 -8.398 1 71.44 95 ARG A C 1
ATOM 731 O O . ARG A 1 95 ? -6.402 21.109 -9.523 1 71.44 95 ARG A O 1
ATOM 738 N N . THR A 1 96 ? -5.984 19.375 -8.219 1 64 96 THR A N 1
ATOM 739 C CA . THR A 1 96 ? -6.035 18.438 -9.336 1 64 96 THR A CA 1
ATOM 740 C C . THR A 1 96 ? -7.48 18.094 -9.68 1 64 96 THR A C 1
ATOM 742 O O . THR A 1 96 ? -7.781 17.734 -10.82 1 64 96 THR A O 1
ATOM 745 N N . GLY A 1 97 ? -8.375 17.969 -8.625 1 55.03 97 GLY A N 1
ATOM 746 C CA . GLY A 1 97 ? -9.789 17.672 -8.82 1 55.03 97 GLY A CA 1
ATOM 747 C C . GLY A 1 97 ? -10.594 18.859 -9.297 1 55.03 97 GLY A C 1
ATOM 748 O O . GLY A 1 97 ? -11.75 18.719 -9.688 1 55.03 97 GLY A O 1
ATOM 749 N N . SER A 1 98 ? -10.297 20.094 -8.766 1 49.47 98 SER A N 1
ATOM 750 C CA . SER A 1 98 ? -11.102 21.281 -9.031 1 49.47 98 SER A CA 1
ATOM 751 C C . SER A 1 98 ? -11.57 21.312 -10.484 1 49.47 98 SER A C 1
ATOM 753 O O . SER A 1 98 ? -12.531 22.016 -10.812 1 49.47 98 SER A O 1
ATOM 755 N N . LYS A 1 99 ? -10.953 20.875 -11.453 1 40.34 99 LYS A N 1
ATOM 756 C CA . LYS A 1 99 ? -11.922 20.938 -12.547 1 40.34 99 LYS A CA 1
ATOM 757 C C . LYS A 1 99 ? -13.219 20.219 -12.172 1 40.34 99 LYS A C 1
ATOM 759 O O . LYS A 1 99 ? -14.312 20.688 -12.492 1 40.34 99 LYS A O 1
ATOM 764 N N . ASN A 1 100 ? -13.078 18.984 -11.797 1 34.53 100 ASN A N 1
ATOM 765 C CA . ASN A 1 100 ? -14.289 18.25 -11.461 1 34.53 100 ASN A CA 1
ATOM 766 C C . ASN A 1 100 ? -14.773 18.562 -10.047 1 34.53 100 ASN A C 1
ATOM 768 O O . ASN A 1 100 ? -15.883 18.203 -9.672 1 34.53 100 ASN A O 1
ATOM 772 N N . PHE A 1 101 ? -13.883 18.859 -9.156 1 38.12 101 PHE A N 1
ATOM 773 C CA . PHE A 1 101 ? -14.352 19.172 -7.809 1 38.12 101 PHE A CA 1
ATOM 774 C C . PHE A 1 101 ? -15.18 20.453 -7.812 1 38.12 101 PHE A C 1
ATOM 776 O O . PHE A 1 101 ? -16.125 20.578 -7.039 1 38.12 101 PHE A O 1
ATOM 783 N N . GLU A 1 102 ? -14.844 21.5 -8.508 1 35.78 102 GLU A N 1
ATOM 784 C CA . GLU A 1 102 ? -15.711 22.672 -8.57 1 35.78 102 GLU A CA 1
ATOM 785 C C . GLU A 1 102 ? -17.156 22.266 -8.867 1 35.78 102 GLU A C 1
ATOM 787 O O . GLU A 1 102 ? -18.094 22.844 -8.32 1 35.78 102 GLU A O 1
ATOM 792 N N . THR A 1 103 ? -17.312 21.578 -9.977 1 32.12 103 THR A N 1
ATOM 793 C CA . THR A 1 103 ? -18.672 21.391 -10.469 1 32.12 103 THR A CA 1
ATOM 794 C C . THR A 1 103 ? -19.469 20.531 -9.5 1 32.12 103 THR A C 1
ATOM 796 O O . THR A 1 103 ? -20.672 20.734 -9.328 1 32.12 103 THR A O 1
ATOM 799 N N . ASN A 1 104 ? -18.938 19.312 -9.258 1 34.34 104 ASN A N 1
ATOM 800 C CA . ASN A 1 104 ? -19.906 18.453 -8.586 1 34.34 104 ASN A CA 1
ATOM 801 C C . ASN A 1 104 ? -20 18.766 -7.098 1 34.34 104 ASN A C 1
ATOM 803 O O . ASN A 1 104 ? -20.594 18 -6.336 1 34.34 104 ASN A O 1
ATOM 807 N N . GLY A 1 105 ? -19.797 20.078 -6.582 1 35.22 105 GLY A N 1
ATOM 808 C CA . GLY A 1 105 ? -20.047 20.438 -5.195 1 35.22 105 GLY A CA 1
ATOM 809 C C . GLY A 1 105 ? -19.203 19.656 -4.215 1 35.22 105 GLY A C 1
ATOM 810 O O . GLY A 1 105 ? -19.578 19.484 -3.055 1 35.22 105 GLY A O 1
ATOM 811 N N . LEU A 1 106 ? -18.469 18.734 -4.703 1 34.59 106 LEU A N 1
ATOM 812 C CA . LEU A 1 106 ? -17.734 17.938 -3.729 1 34.59 106 LEU A CA 1
ATOM 813 C C . LEU A 1 106 ? -16.672 18.781 -3.016 1 34.59 106 LEU A C 1
ATOM 815 O O . LEU A 1 106 ? -15.727 19.266 -3.641 1 34.59 106 LEU A O 1
ATOM 819 N N . LYS A 1 107 ? -16.984 19.797 -2.238 1 35.5 107 LYS A N 1
ATOM 820 C CA . LYS A 1 107 ? -16.156 20.344 -1.16 1 35.5 107 LYS A CA 1
ATOM 821 C C . LYS A 1 107 ? -15.344 19.266 -0.476 1 35.5 107 LYS A C 1
ATOM 823 O O . LYS A 1 107 ? -15.875 18.203 -0.132 1 35.5 107 LYS A O 1
ATOM 828 N N . GLY A 1 108 ? -14.125 18.922 -0.976 1 40.03 108 GLY A N 1
ATOM 829 C CA . GLY A 1 108 ? -13.336 18.062 -0.104 1 40.03 108 GLY A CA 1
ATOM 830 C C . GLY A 1 108 ? -13.789 18.109 1.344 1 40.03 108 GLY A C 1
ATOM 831 O O . GLY A 1 108 ? -13.711 19.156 1.988 1 40.03 108 GLY A O 1
ATOM 832 N N . ASP A 1 109 ? -14.969 17.734 1.57 1 36.91 109 ASP A N 1
ATOM 833 C CA . ASP A 1 109 ? -15.367 17.641 2.973 1 36.91 109 ASP A CA 1
ATOM 834 C C . ASP A 1 109 ? -14.195 17.188 3.846 1 36.91 109 ASP A C 1
ATOM 836 O O . ASP A 1 109 ? -13.875 16 3.906 1 36.91 109 ASP A O 1
ATOM 840 N N . ILE A 1 110 ? -13.133 18.031 3.785 1 39.53 110 ILE A N 1
ATOM 841 C CA . ILE A 1 110 ? -12.086 17.906 4.797 1 39.53 110 ILE A CA 1
ATOM 842 C C . ILE A 1 110 ? -12.719 17.844 6.184 1 39.53 110 ILE A C 1
ATOM 844 O O . ILE A 1 110 ? -13.406 18.781 6.602 1 39.53 110 ILE A O 1
ATOM 848 N N . ARG A 1 111 ? -13.258 16.781 6.48 1 40.75 111 ARG A N 1
ATOM 849 C CA . ARG A 1 111 ? -13.789 16.641 7.836 1 40.75 111 ARG A CA 1
ATOM 850 C C . ARG A 1 111 ? -12.688 16.234 8.812 1 40.75 111 ARG A C 1
ATOM 852 O O . ARG A 1 111 ? -11.906 15.328 8.531 1 40.75 111 ARG A O 1
ATOM 859 N N . LEU A 1 112 ? -12.133 17.203 9.375 1 39.94 112 LEU A N 1
ATOM 860 C CA . LEU A 1 112 ? -11.289 16.891 10.531 1 39.94 112 LEU A CA 1
ATOM 861 C C . LEU A 1 112 ? -12.039 16 11.523 1 39.94 112 LEU A C 1
ATOM 863 O O . LEU A 1 112 ? -13.047 16.406 12.086 1 39.94 112 LEU A O 1
ATOM 867 N N . SER A 1 113 ? -12.695 15.094 11.07 1 41.22 113 SER A N 1
ATOM 868 C CA . SER A 1 113 ? -13.336 14.258 12.078 1 41.22 113 SER A CA 1
ATOM 869 C C . SER A 1 113 ? -12.344 13.258 12.672 1 41.22 113 SER A C 1
ATOM 871 O O . SER A 1 113 ? -11.32 12.953 12.062 1 41.22 113 SER A O 1
ATOM 873 N N . ASP A 1 114 ? -12.5 13.312 13.984 1 46.97 114 ASP A N 1
ATOM 874 C CA . ASP A 1 114 ? -11.938 12.086 14.547 1 46.97 114 ASP A CA 1
ATOM 875 C C . ASP A 1 114 ? -12.289 10.875 13.688 1 46.97 114 ASP A C 1
ATOM 877 O O . ASP A 1 114 ? -13.453 10.484 13.609 1 46.97 114 ASP A O 1
ATOM 881 N N . LEU A 1 115 ? -11.383 10.344 12.977 1 55.47 115 LEU A N 1
ATOM 882 C CA . LEU A 1 115 ? -11.438 9.273 11.984 1 55.47 115 LEU A CA 1
ATOM 883 C C . LEU A 1 115 ? -12.656 9.438 11.078 1 55.47 115 LEU A C 1
ATOM 885 O O . LEU A 1 115 ? -12.781 10.453 10.383 1 55.47 115 LEU A O 1
ATOM 889 N N . PHE A 1 116 ? -13.695 8.461 10.984 1 52.84 116 PHE A N 1
ATOM 890 C CA . PHE A 1 116 ? -14.758 8.336 10 1 52.84 116 PHE A CA 1
ATOM 891 C C . PHE A 1 116 ? -16.031 9 10.492 1 52.84 116 PHE A C 1
ATOM 893 O O . PHE A 1 116 ? -17.016 9.094 9.75 1 52.84 116 PHE A O 1
ATOM 900 N N . THR A 1 117 ? -16.047 9.578 11.625 1 51.38 117 THR A N 1
ATOM 901 C CA . THR A 1 117 ? -17.297 10.008 12.25 1 51.38 117 THR A CA 1
ATOM 902 C C . THR A 1 117 ? -17.875 11.203 11.508 1 51.38 117 THR A C 1
ATOM 904 O O . THR A 1 117 ? -19.094 11.453 11.562 1 51.38 117 THR A O 1
ATOM 907 N N . ALA A 1 118 ? -17.109 11.883 10.789 1 52.56 118 ALA A N 1
ATOM 908 C CA . AL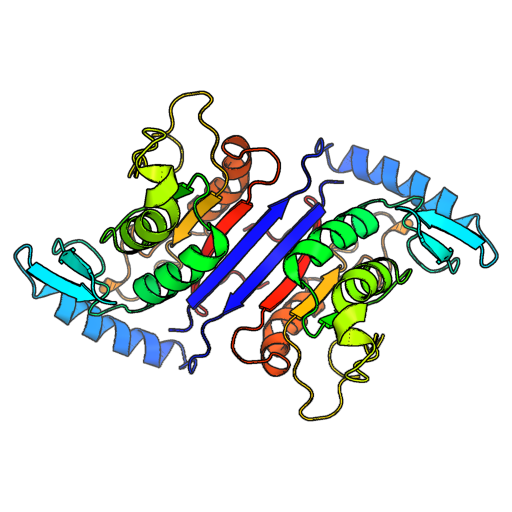A A 1 118 ? -17.609 13.109 10.18 1 52.56 118 ALA A CA 1
ATOM 909 C C . ALA A 1 118 ? -18.312 12.828 8.859 1 52.56 118 ALA A C 1
ATOM 911 O O . ALA A 1 118 ? -18.953 13.711 8.289 1 52.56 118 ALA A O 1
ATOM 912 N N . LEU A 1 119 ? -18.219 11.633 8.445 1 58.12 119 LEU A N 1
ATOM 913 C CA . LEU A 1 119 ? -18.859 11.328 7.172 1 58.12 119 LEU A CA 1
ATOM 914 C C . LEU A 1 119 ? -20.312 10.898 7.391 1 58.12 119 LEU A C 1
ATOM 916 O O . LEU A 1 119 ? -20.625 10.195 8.359 1 58.12 119 LEU A O 1
ATOM 920 N N . GLY A 1 120 ? -21.203 11.719 6.891 1 58.94 120 GLY A N 1
ATOM 921 C CA . GLY A 1 120 ? -22.594 11.312 6.957 1 58.94 120 GLY A CA 1
ATOM 922 C C . GLY A 1 120 ? -22.812 9.859 6.555 1 58.94 120 GLY A C 1
ATOM 923 O O . GLY A 1 120 ? -21.969 9.266 5.887 1 58.94 120 GLY A O 1
ATOM 924 N N . PRO A 1 121 ? -23.875 9.273 7.129 1 63.56 121 PRO A N 1
ATOM 925 C CA . PRO A 1 121 ? -24.203 7.891 6.762 1 63.56 121 PRO A CA 1
ATOM 926 C C . PRO A 1 121 ? -24.328 7.695 5.25 1 63.56 121 PRO A C 1
ATOM 928 O O . PRO A 1 121 ? -24.875 8.547 4.555 1 63.56 121 PRO A O 1
ATOM 931 N N . GLY A 1 122 ? -23.609 6.762 4.727 1 71.31 122 GLY A N 1
ATOM 932 C CA . GLY A 1 122 ? -23.734 6.383 3.33 1 71.31 122 GLY A CA 1
ATOM 933 C C . GLY A 1 122 ? -22.703 7.047 2.438 1 71.31 122 GLY A C 1
ATOM 934 O O . GLY A 1 122 ? -22.609 6.727 1.251 1 71.31 122 GLY A O 1
ATOM 935 N N . THR A 1 123 ? -22.031 8.047 3.014 1 72.62 123 THR A N 1
ATOM 936 C CA . THR A 1 123 ? -21.031 8.734 2.199 1 72.62 123 THR A CA 1
ATOM 937 C C . THR A 1 123 ? -19.875 7.801 1.859 1 72.62 123 THR A C 1
ATOM 939 O O . THR A 1 123 ? -19.344 7.121 2.738 1 72.62 123 THR A O 1
ATOM 942 N N . LYS A 1 124 ? -19.641 7.602 0.545 1 84.94 124 LYS A N 1
ATOM 943 C CA . LYS A 1 124 ? -18.5 6.809 0.075 1 84.94 124 LYS A CA 1
ATOM 944 C C . LYS A 1 124 ? -17.547 7.656 -0.766 1 84.94 124 LYS A C 1
ATOM 946 O O . LYS A 1 124 ? -17.984 8.602 -1.433 1 84.94 124 LYS A O 1
ATOM 951 N N . VAL A 1 125 ? -16.266 7.434 -0.591 1 85.38 125 VAL A N 1
ATOM 952 C CA . VAL A 1 125 ? -15.242 8.133 -1.358 1 85.38 125 VAL A CA 1
ATOM 953 C C . VAL A 1 125 ? -14.336 7.117 -2.055 1 85.38 125 VAL A C 1
ATOM 955 O O . VAL A 1 125 ? -14.367 5.926 -1.737 1 85.38 125 VAL A O 1
ATOM 958 N N . ASP A 1 126 ? -13.57 7.609 -3.018 1 87.88 126 ASP A N 1
ATOM 959 C CA . ASP A 1 126 ? -12.656 6.727 -3.74 1 87.88 126 ASP A CA 1
ATOM 960 C C . ASP A 1 126 ? -11.375 6.492 -2.943 1 87.88 126 ASP A C 1
ATOM 962 O O . ASP A 1 126 ? -10.797 5.406 -2.998 1 87.88 126 ASP A O 1
ATOM 966 N N . TYR A 1 127 ? -10.977 7.551 -2.258 1 90.62 127 TYR A N 1
ATOM 967 C CA . TYR A 1 127 ? -9.742 7.445 -1.495 1 90.62 127 TYR A CA 1
ATOM 968 C C . TYR A 1 127 ? -9.906 8.039 -0.103 1 90.62 127 TYR A C 1
ATOM 970 O O . TYR A 1 127 ? -10.539 9.086 0.062 1 90.62 127 TYR A O 1
ATOM 978 N N . ILE A 1 128 ? -9.367 7.355 0.856 1 88.44 128 ILE A N 1
ATOM 979 C CA . ILE A 1 128 ? -9.195 7.91 2.195 1 88.44 128 ILE A CA 1
ATOM 980 C C . ILE A 1 128 ? -7.715 7.895 2.576 1 88.44 128 ILE A C 1
ATOM 982 O O . ILE A 1 128 ? -7.008 6.926 2.305 1 88.44 128 ILE A O 1
ATOM 986 N N . PHE A 1 129 ? -7.262 9.023 3.172 1 92.38 129 PHE A N 1
ATOM 987 C CA . PHE A 1 129 ? -5.848 9.141 3.506 1 92.38 129 PHE A CA 1
ATOM 988 C C . PHE A 1 129 ? -5.668 9.625 4.941 1 92.38 129 PHE A C 1
ATOM 990 O O . PHE A 1 129 ? -6.391 10.516 5.395 1 92.38 129 PHE A O 1
ATOM 997 N N . TRP A 1 130 ? -4.625 9.023 5.598 1 90.25 130 TRP A N 1
ATOM 998 C CA . TRP A 1 130 ? -4.234 9.469 6.93 1 90.25 130 TRP A CA 1
ATOM 999 C C . TRP A 1 130 ? -2.717 9.438 7.09 1 90.25 130 TRP A C 1
ATOM 1001 O O . TRP A 1 130 ? -2.086 8.398 6.891 1 90.25 130 TRP A O 1
ATOM 1011 N N . ASN A 1 131 ? -2.162 10.625 7.258 1 90.88 131 ASN A N 1
ATOM 1012 C CA . ASN A 1 131 ? -0.81 10.664 7.805 1 90.88 131 ASN A CA 1
ATOM 1013 C C . ASN A 1 131 ? -0.802 10.352 9.297 1 90.88 131 ASN A C 1
ATOM 1015 O O . ASN A 1 131 ? -0.961 11.258 10.125 1 90.88 131 ASN A O 1
ATOM 1019 N N . HIS A 1 132 ? -0.552 9.109 9.586 1 89.94 132 HIS A N 1
ATOM 1020 C CA . HIS A 1 132 ? -0.85 8.625 10.93 1 89.94 132 HIS A CA 1
ATOM 1021 C C . HIS A 1 132 ? 0.293 8.93 11.891 1 89.94 132 HIS A C 1
ATOM 1023 O O . HIS A 1 132 ? 1.444 9.062 11.477 1 89.94 132 HIS A O 1
ATOM 1029 N N . PRO A 1 133 ? -0.12 9.086 13.188 1 86.12 133 PRO A N 1
ATOM 1030 C CA . PRO A 1 133 ? 0.966 9.102 14.172 1 86.12 133 PRO A CA 1
ATOM 1031 C C . PRO A 1 133 ? 1.768 7.797 14.18 1 86.12 133 PRO A C 1
ATOM 1033 O O . PRO A 1 133 ? 1.188 6.711 14.219 1 86.12 133 PRO A O 1
ATOM 1036 N N . TRP A 1 134 ? 3.061 7.898 14.18 1 85.06 134 TRP A N 1
ATOM 1037 C CA . TRP A 1 134 ? 3.793 6.664 13.914 1 85.06 134 TRP A CA 1
ATOM 1038 C C . TRP A 1 134 ? 4.613 6.242 15.125 1 85.06 134 TRP A C 1
ATOM 1040 O O . TRP A 1 134 ? 5.305 5.223 15.094 1 85.06 134 TRP A O 1
ATOM 1050 N N . GLN A 1 135 ? 4.559 6.934 16.172 1 81.88 135 GLN A N 1
ATOM 1051 C CA . GLN A 1 135 ? 5.199 6.473 17.391 1 81.88 135 GLN A CA 1
ATOM 1052 C C . GLN A 1 135 ? 4.305 5.488 18.141 1 81.88 135 GLN A C 1
ATOM 1054 O O . GLN A 1 135 ? 3.143 5.793 18.438 1 81.88 135 GLN A O 1
ATOM 1059 N N . ILE A 1 136 ? 4.934 4.336 18.484 1 79.94 136 ILE A N 1
ATOM 1060 C CA . ILE A 1 136 ? 4.121 3.268 19.047 1 79.94 136 ILE A CA 1
ATOM 1061 C C . ILE A 1 136 ? 4.266 3.262 20.578 1 79.94 136 ILE A C 1
ATOM 1063 O O . ILE A 1 136 ? 3.422 2.711 21.281 1 79.94 136 ILE A O 1
ATOM 1067 N N . SER A 1 137 ? 5.348 3.736 21.047 1 76.19 137 SER A N 1
ATOM 1068 C CA . SER A 1 137 ? 5.555 3.734 22.5 1 76.19 137 SER A CA 1
ATOM 1069 C C . SER A 1 137 ? 5.934 5.121 23 1 76.19 137 SER A C 1
ATOM 1071 O O . SER A 1 137 ? 6.402 5.961 22.234 1 76.19 137 SER A O 1
ATOM 1073 N N . ASN A 1 138 ? 5.707 5.324 24.188 1 66.38 138 ASN A N 1
ATOM 1074 C CA . ASN A 1 138 ? 5.953 6.605 24.828 1 66.38 138 ASN A CA 1
ATOM 1075 C C . ASN A 1 138 ? 7.414 6.746 25.25 1 66.38 138 ASN A C 1
ATOM 1077 O O . ASN A 1 138 ? 7.758 7.633 26.031 1 66.38 138 ASN A O 1
ATOM 1081 N N . THR A 1 139 ? 8.172 5.91 24.781 1 67.62 139 THR A N 1
ATOM 1082 C CA . THR A 1 139 ? 9.57 6.023 25.188 1 67.62 139 THR A CA 1
ATOM 1083 C C . THR A 1 139 ? 10.273 7.113 24.375 1 67.62 139 THR A C 1
ATOM 1085 O O . THR A 1 139 ? 11.461 7.371 24.578 1 67.62 139 THR A O 1
ATOM 1088 N N . VAL A 1 140 ? 9.492 7.777 23.688 1 63.12 140 VAL A N 1
ATOM 1089 C CA . VAL A 1 140 ? 10.102 8.797 22.844 1 63.12 140 VAL A CA 1
ATOM 1090 C C . VAL A 1 140 ? 10.195 10.117 23.625 1 63.12 140 VAL A C 1
ATOM 1092 O O . VAL A 1 140 ? 9.617 10.25 24.703 1 63.12 140 VAL A O 1
ATOM 1095 N N . VAL A 1 141 ? 11.016 11.07 23.062 1 64.94 141 VAL A N 1
ATOM 1096 C CA . VAL A 1 141 ? 11.242 12.367 23.688 1 64.94 141 VAL A CA 1
ATOM 1097 C C . VAL A 1 141 ? 9.906 13.078 23.891 1 64.94 141 VAL A C 1
ATOM 1099 O O . VAL A 1 141 ? 8.969 12.891 23.109 1 64.94 141 VAL A O 1
ATOM 1102 N N . ASN A 1 142 ? 9.836 13.781 24.906 1 65.69 142 ASN A N 1
ATOM 1103 C CA . ASN A 1 142 ? 8.625 14.461 25.344 1 65.69 142 ASN A CA 1
ATOM 1104 C C . ASN A 1 142 ? 7.996 15.273 24.203 1 65.69 142 ASN A C 1
ATOM 1106 O O . ASN A 1 142 ? 6.773 15.336 24.094 1 65.69 142 ASN A O 1
ATOM 1110 N N . GLU A 1 143 ? 8.805 15.812 23.406 1 65.12 143 GLU A N 1
ATOM 1111 C CA . GLU A 1 143 ? 8.344 16.672 22.328 1 65.12 143 GLU A CA 1
ATOM 1112 C C . GLU A 1 143 ? 7.555 15.883 21.281 1 65.12 143 GLU A C 1
ATOM 1114 O O . GLU A 1 143 ? 6.766 16.453 20.531 1 65.12 143 GLU A O 1
ATOM 1119 N N . LEU A 1 144 ? 7.754 14.57 21.422 1 62.88 144 LEU A N 1
ATOM 1120 C CA . LEU A 1 144 ? 7.129 13.711 20.422 1 62.88 144 LEU A CA 1
ATOM 1121 C C . LEU A 1 144 ? 5.934 12.977 21.016 1 62.88 144 LEU A C 1
ATOM 1123 O O . LEU A 1 144 ? 5.348 12.109 20.359 1 62.88 144 LEU A O 1
ATOM 1127 N N . GLN A 1 145 ? 5.707 13.336 22.156 1 63.75 145 GLN A N 1
ATOM 1128 C CA . GLN A 1 145 ? 4.605 12.648 22.812 1 63.75 145 GLN A CA 1
ATOM 1129 C C . GLN A 1 145 ? 3.307 13.438 22.688 1 63.75 145 GLN A C 1
ATOM 1131 O O . GLN A 1 145 ? 2.949 14.203 23.578 1 63.75 145 GLN A O 1
ATOM 1136 N N . SER A 1 146 ? 2.75 13.531 21.531 1 66.12 146 SER A N 1
ATOM 1137 C CA . SER A 1 146 ? 1.462 14.172 21.312 1 66.12 146 SER A CA 1
ATOM 1138 C C . SER A 1 146 ? 0.521 13.273 20.516 1 66.12 146 SER A C 1
ATOM 1140 O O . SER A 1 146 ? 0.949 12.266 19.953 1 66.12 146 SER A O 1
ATOM 1142 N N . GLU A 1 147 ? -0.764 13.57 20.609 1 65 147 GLU A N 1
ATOM 1143 C CA . GLU A 1 147 ? -1.758 12.82 19.844 1 65 147 GLU A CA 1
ATOM 1144 C C . GLU A 1 147 ? -1.437 12.852 18.359 1 65 147 GLU A C 1
ATOM 1146 O O . GLU A 1 147 ? -1.964 12.039 17.594 1 65 147 GLU A O 1
ATOM 1151 N N . LYS A 1 148 ? -0.521 13.695 18.047 1 70.19 148 LYS A N 1
ATOM 1152 C CA . LYS A 1 148 ? -0.157 13.844 16.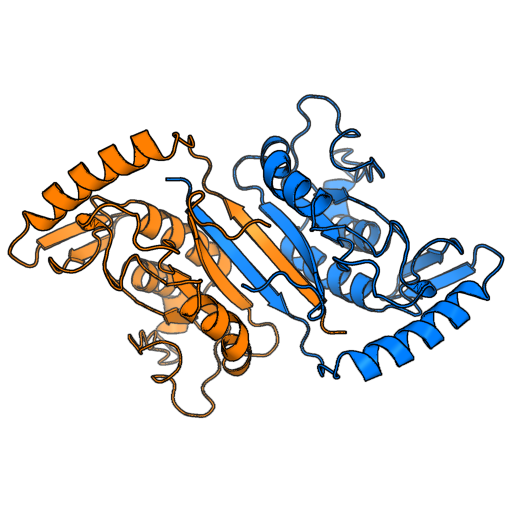641 1 70.19 148 LYS A CA 1
ATOM 1153 C C . LYS A 1 148 ? 0.975 12.891 16.266 1 70.19 148 LYS A C 1
ATOM 1155 O O . LYS A 1 148 ? 1.211 12.641 15.078 1 70.19 148 LYS A O 1
ATOM 1160 N N . THR A 1 149 ? 1.563 12.344 17.312 1 77.62 149 THR A N 1
ATOM 1161 C CA . THR A 1 149 ? 2.754 11.562 17 1 77.62 149 THR A CA 1
ATOM 1162 C C . THR A 1 149 ? 2.646 10.156 17.594 1 77.62 149 THR A C 1
ATOM 1164 O O . THR A 1 149 ? 3.307 9.234 17.109 1 77.62 149 THR A O 1
ATOM 1167 N N . LEU A 1 150 ? 1.743 10.148 18.594 1 81.5 150 LEU A N 1
ATOM 1168 C CA . LEU A 1 150 ? 1.699 8.891 19.344 1 81.5 150 LEU A CA 1
ATOM 1169 C C . LEU A 1 150 ? 0.415 8.125 19.031 1 81.5 150 LEU A C 1
ATOM 1171 O O . LEU A 1 150 ? -0.676 8.695 19.062 1 81.5 150 LEU A O 1
ATOM 1175 N N . ASP A 1 151 ? 0.531 6.859 18.641 1 86.44 151 ASP A N 1
ATOM 1176 C CA . ASP A 1 151 ? -0.519 5.852 18.516 1 86.44 151 ASP A CA 1
ATOM 1177 C C . ASP A 1 151 ? -0.107 4.543 19.188 1 86.44 151 ASP A C 1
ATOM 1179 O O . ASP A 1 151 ? 0.496 3.676 18.547 1 86.44 151 ASP A O 1
ATOM 1183 N N . GLU A 1 152 ? -0.464 4.527 20.516 1 84.25 152 GLU A N 1
ATOM 1184 C CA . GLU A 1 152 ? -0.003 3.381 21.297 1 84.25 152 GLU A CA 1
ATOM 1185 C C . GLU A 1 152 ? -0.464 2.066 20.672 1 84.25 152 GLU A C 1
ATOM 1187 O O . GLU A 1 152 ? -1.663 1.851 20.484 1 84.25 152 GLU A O 1
ATOM 1192 N N . GLY A 1 153 ? 0.496 1.263 20.328 1 85.19 153 GLY A N 1
ATOM 1193 C CA . GLY A 1 153 ? 0.206 -0.038 19.75 1 85.19 153 GLY A CA 1
ATOM 1194 C C . GLY A 1 153 ? -0.469 0.053 18.391 1 85.19 153 GLY A C 1
ATOM 1195 O O . GLY A 1 153 ? -1.092 -0.908 17.938 1 85.19 153 GLY A O 1
ATOM 1196 N N . TYR A 1 154 ? -0.559 1.186 17.859 1 89.69 154 TYR A N 1
ATOM 1197 C CA . TYR A 1 154 ? -1.17 1.436 16.562 1 89.69 154 TYR A CA 1
ATOM 1198 C C . TYR A 1 154 ? -2.648 1.07 16.578 1 89.69 154 TYR A C 1
ATOM 1200 O O . TYR A 1 154 ? -3.176 0.552 15.586 1 89.69 154 TYR A O 1
ATOM 1208 N N . GLN A 1 155 ? -3.236 1.385 17.672 1 86.56 155 GLN A N 1
ATOM 1209 C CA . GLN A 1 155 ? -4.66 1.098 17.828 1 86.56 155 GLN A CA 1
ATOM 1210 C C . GLN A 1 155 ? -5.492 1.915 16.844 1 86.56 155 GLN A C 1
ATOM 1212 O O . GLN A 1 155 ? -6.41 1.388 16.203 1 86.56 155 GLN A O 1
ATOM 1217 N N . ALA A 1 156 ? -5.172 3.146 16.734 1 86.38 156 ALA A N 1
ATOM 1218 C CA . ALA A 1 156 ? -5.918 4.012 15.828 1 86.38 156 ALA A CA 1
ATOM 1219 C C . ALA A 1 156 ? -5.672 3.617 14.375 1 86.38 156 ALA A C 1
ATOM 1221 O O . ALA A 1 156 ? -6.598 3.617 13.555 1 86.38 156 ALA A O 1
ATOM 1222 N N . LEU A 1 157 ? -4.496 3.301 14.062 1 90.12 157 LEU A N 1
ATOM 1223 C CA . LEU A 1 157 ? -4.168 2.861 12.711 1 90.12 157 LEU A CA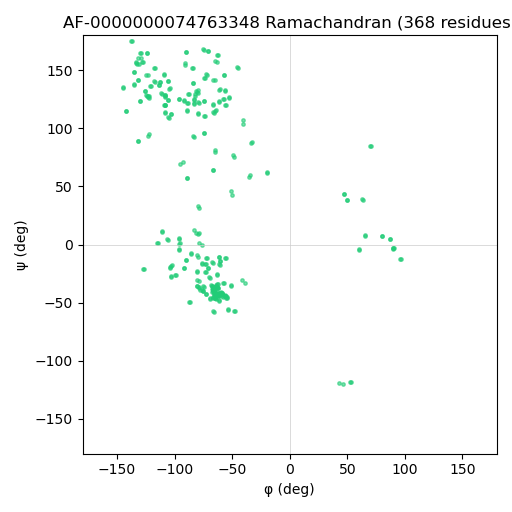 1
ATOM 1224 C C . LEU A 1 157 ? -4.922 1.582 12.359 1 90.12 157 LEU A C 1
ATOM 1226 O O . LEU A 1 157 ? -5.469 1.462 11.258 1 90.12 157 LEU A O 1
ATOM 1230 N N . SER A 1 158 ? -4.914 0.681 13.305 1 88.19 158 SER A N 1
ATOM 1231 C CA . SER A 1 158 ? -5.637 -0.571 13.102 1 88.19 158 SER A CA 1
ATOM 1232 C C . SER A 1 158 ? -7.113 -0.317 12.812 1 88.19 158 SER A C 1
ATOM 1234 O O . SER A 1 158 ? -7.684 -0.91 11.898 1 88.19 158 SER A O 1
ATOM 1236 N N . ARG A 1 159 ? -7.695 0.509 13.531 1 84.94 159 ARG A N 1
ATOM 1237 C CA . ARG A 1 159 ? -9.102 0.86 13.344 1 84.94 159 ARG A CA 1
ATOM 1238 C C . ARG A 1 159 ? -9.312 1.539 11.992 1 84.94 159 ARG A C 1
ATOM 1240 O O . ARG A 1 159 ? -10.312 1.281 11.312 1 84.94 159 ARG A O 1
ATOM 1247 N N . TYR A 1 160 ? -8.422 2.408 11.648 1 88 160 TYR A N 1
ATOM 1248 C CA . TYR A 1 160 ? -8.484 3.117 10.375 1 88 160 TYR A CA 1
ATOM 1249 C C . TYR A 1 160 ? -8.531 2.137 9.203 1 88 160 TYR A C 1
ATOM 1251 O O . TYR A 1 160 ? -9.375 2.268 8.312 1 88 160 TYR A O 1
ATOM 1259 N N . ILE A 1 161 ? -7.695 1.111 9.266 1 89.12 161 ILE A N 1
ATOM 1260 C CA . ILE A 1 161 ? -7.605 0.132 8.188 1 89.12 161 ILE A CA 1
ATOM 1261 C C . ILE A 1 161 ? -8.844 -0.756 8.195 1 89.12 161 ILE A C 1
ATOM 1263 O O . ILE A 1 161 ? -9.445 -1.002 7.141 1 89.12 161 ILE A O 1
ATOM 1267 N N . ARG A 1 162 ? -9.234 -1.145 9.305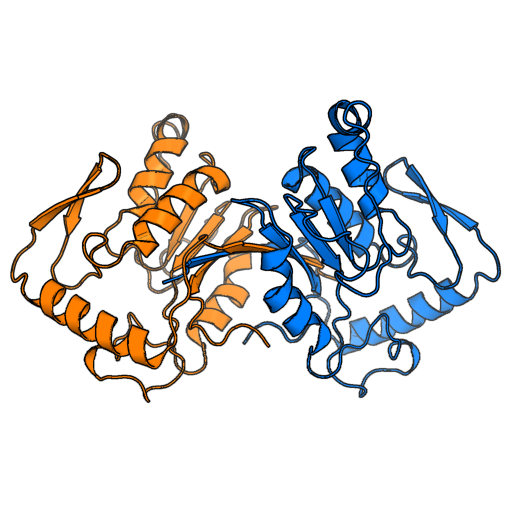 1 84.81 162 ARG A N 1
ATOM 1268 C CA . ARG A 1 162 ? -10.352 -2.068 9.438 1 84.81 162 ARG A CA 1
ATOM 1269 C C . ARG A 1 162 ? -11.656 -1.416 9 1 84.81 162 ARG A C 1
ATOM 1271 O O . ARG A 1 162 ? -12.438 -2.01 8.25 1 84.81 162 ARG A O 1
ATOM 1278 N N . ASP A 1 163 ? -11.859 -0.231 9.438 1 83.69 163 ASP A N 1
ATOM 1279 C CA . ASP A 1 163 ? -13.156 0.411 9.242 1 83.69 163 ASP A CA 1
ATOM 1280 C C . ASP A 1 163 ? -13.18 1.224 7.953 1 83.69 163 ASP A C 1
ATOM 1282 O O . ASP A 1 163 ? -14.25 1.562 7.441 1 83.69 163 ASP A O 1
ATOM 1286 N N . GLY A 1 164 ? -12.016 1.566 7.477 1 86.44 164 GLY A N 1
ATOM 1287 C CA . GLY A 1 164 ? -11.93 2.445 6.32 1 86.44 164 GLY A CA 1
ATOM 1288 C C . GLY A 1 164 ? -12.664 1.907 5.105 1 86.44 164 GLY A C 1
ATOM 1289 O O . GLY A 1 164 ? -13.234 2.674 4.328 1 86.44 164 GLY A O 1
ATOM 1290 N N . HIS A 1 165 ? -12.688 0.598 4.945 1 84.19 165 HIS A N 1
ATOM 1291 C CA . HIS A 1 165 ? -13.273 -0.022 3.766 1 84.19 165 HIS A CA 1
ATOM 1292 C C . HIS A 1 165 ? -14.766 0.281 3.672 1 84.19 165 HIS A C 1
ATOM 1294 O O . HIS A 1 165 ? -15.328 0.322 2.574 1 84.19 165 HIS A O 1
ATOM 1300 N N . THR A 1 166 ? -15.391 0.528 4.789 1 83.19 166 THR A N 1
ATOM 1301 C CA . THR A 1 166 ? -16.828 0.77 4.816 1 83.19 166 THR A CA 1
ATOM 1302 C C . THR A 1 166 ? -17.156 2.133 4.215 1 83.19 166 THR A C 1
ATOM 1304 O O . THR A 1 166 ? -18.312 2.406 3.881 1 83.19 166 THR A O 1
ATOM 1307 N N . TYR A 1 167 ? -16.172 2.941 4.004 1 82.38 167 TYR A N 1
ATOM 1308 C CA . TYR A 1 167 ? -16.391 4.301 3.518 1 82.38 167 TYR A CA 1
ATOM 1309 C C . TYR A 1 167 ? -15.891 4.453 2.086 1 82.38 167 TYR A C 1
ATOM 1311 O O . TYR A 1 167 ? -15.836 5.562 1.556 1 82.38 167 TYR A O 1
ATOM 1319 N N . LEU A 1 168 ? -15.586 3.35 1.512 1 88.56 168 LEU A N 1
ATOM 1320 C CA . LEU A 1 168 ? -15 3.412 0.178 1 88.56 168 LEU A CA 1
ATOM 1321 C C . LEU A 1 168 ? -16.016 2.99 -0.882 1 88.56 168 LEU A C 1
ATOM 1323 O O . LEU A 1 168 ? -16.812 2.08 -0.656 1 88.56 168 LEU A O 1
ATOM 1327 N N . ASN A 1 169 ? -15.953 3.725 -2.016 1 87.88 169 ASN A N 1
ATOM 1328 C CA . ASN A 1 169 ? -16.594 3.213 -3.225 1 87.88 169 ASN A CA 1
ATOM 1329 C C . ASN A 1 169 ? -15.953 1.904 -3.684 1 87.88 169 ASN A C 1
ATOM 1331 O O . ASN A 1 169 ? -14.859 1.555 -3.244 1 87.88 169 ASN A O 1
ATOM 1335 N N . GLU A 1 170 ? -16.75 1.207 -4.574 1 86.75 170 GLU A N 1
ATOM 1336 C CA . GLU A 1 170 ? -16.141 0.036 -5.199 1 86.75 170 GLU A CA 1
ATOM 1337 C C . GLU A 1 170 ? -14.859 0.411 -5.949 1 86.75 170 GLU A C 1
ATOM 1339 O O . GLU A 1 170 ? -14.844 1.362 -6.73 1 86.75 170 GLU A O 1
ATOM 1344 N N . GLY A 1 171 ? -13.766 -0.271 -5.609 1 87.94 171 GLY A N 1
ATOM 1345 C CA . GLY A 1 171 ? -12.5 0.005 -6.262 1 87.94 171 GLY A CA 1
ATOM 1346 C C . GLY A 1 171 ? -11.688 1.081 -5.562 1 87.94 171 GLY A C 1
ATOM 1347 O O . GLY A 1 171 ? -10.586 1.415 -5.996 1 87.94 171 GLY A O 1
ATOM 1348 N N . GLY A 1 172 ? -12.305 1.637 -4.492 1 92.06 172 GLY A N 1
ATOM 1349 C CA . GLY A 1 172 ? -11.578 2.635 -3.723 1 92.06 172 GLY A CA 1
ATOM 1350 C C . GLY A 1 172 ? -10.438 2.051 -2.91 1 92.06 172 GLY A C 1
ATOM 1351 O O . GLY A 1 172 ? -10.328 0.83 -2.781 1 92.06 172 GLY A O 1
ATOM 1352 N N . SER A 1 173 ? -9.586 2.973 -2.422 1 95.06 173 SER A N 1
ATOM 1353 C CA . SER A 1 173 ? -8.398 2.492 -1.721 1 95.06 173 SER A CA 1
ATOM 1354 C C . SER A 1 173 ? -8.156 3.281 -0.438 1 95.06 173 SER A C 1
ATOM 1356 O O . SER A 1 173 ? -8.469 4.473 -0.367 1 95.06 173 SER A O 1
ATOM 1358 N N . ILE A 1 174 ? -7.605 2.539 0.482 1 93.81 174 ILE A N 1
ATOM 1359 C CA . ILE A 1 174 ? -7.094 3.17 1.693 1 93.81 174 ILE A CA 1
ATOM 1360 C C . ILE A 1 174 ? -5.648 3.605 1.477 1 93.81 174 ILE A C 1
ATOM 1362 O O . ILE A 1 174 ? -4.824 2.826 0.987 1 93.81 174 ILE A O 1
ATOM 1366 N N . LEU A 1 175 ? -5.348 4.84 1.79 1 96 175 LEU A N 1
ATOM 1367 C CA . LEU A 1 175 ? -3.998 5.383 1.715 1 96 175 LEU A CA 1
ATOM 1368 C C . LEU A 1 175 ? -3.461 5.699 3.107 1 96 175 LEU A C 1
ATOM 1370 O O . LEU A 1 175 ? -4.195 6.199 3.961 1 96 175 LEU A O 1
ATOM 1374 N N . ILE A 1 176 ? -2.15 5.383 3.303 1 95 176 ILE A N 1
ATOM 1375 C CA . ILE A 1 176 ? -1.491 5.645 4.578 1 95 176 ILE A CA 1
ATOM 1376 C C . ILE A 1 176 ? -0.174 6.379 4.336 1 95 176 ILE A C 1
ATOM 1378 O O . ILE A 1 176 ? 0.636 5.957 3.508 1 95 176 ILE A O 1
ATOM 1382 N N . GLY A 1 177 ? -0.047 7.52 4.957 1 94.88 177 GLY A N 1
ATOM 1383 C CA . GLY A 1 177 ? 1.266 8.133 5.078 1 94.88 177 GLY A CA 1
ATOM 1384 C C . GLY A 1 177 ? 2.016 7.699 6.324 1 94.88 177 GLY A C 1
ATOM 1385 O O . GLY A 1 177 ? 1.501 7.812 7.438 1 94.88 177 GLY A O 1
ATOM 1386 N N . THR A 1 178 ? 3.197 7.125 6.105 1 92 178 THR A N 1
ATOM 1387 C CA . THR A 1 178 ? 3.971 6.645 7.246 1 92 178 THR A CA 1
ATOM 1388 C C . THR A 1 178 ? 5.445 7 7.09 1 92 178 THR A C 1
ATOM 1390 O O . THR A 1 178 ? 5.816 7.734 6.172 1 92 178 THR A O 1
ATOM 1393 N N . SER A 1 179 ? 6.16 6.664 8.172 1 85.88 179 SER A N 1
ATOM 1394 C CA . SER A 1 179 ? 7.582 6.992 8.227 1 85.88 179 SER A CA 1
ATOM 1395 C C . SER A 1 179 ? 8.438 5.73 8.297 1 85.88 179 SER A C 1
ATOM 1397 O O . SER A 1 179 ? 7.98 4.688 8.766 1 85.88 179 SER A O 1
ATOM 1399 N N . CYS A 1 180 ? 9.641 5.863 7.785 1 80.38 180 CYS A N 1
ATOM 1400 C CA . CYS A 1 180 ? 10.578 4.75 7.902 1 80.38 180 CYS A CA 1
ATOM 1401 C C . CYS A 1 180 ? 10.875 4.438 9.367 1 80.38 180 CYS A C 1
ATOM 1403 O O . CYS A 1 180 ? 11.43 3.385 9.68 1 80.38 180 CYS A O 1
ATOM 1405 N N . TYR A 1 181 ? 10.469 5.289 10.227 1 80.06 181 TYR A N 1
ATOM 1406 C CA . TYR A 1 181 ? 10.711 5.078 11.648 1 80.06 181 TYR A CA 1
ATOM 1407 C C . TYR A 1 181 ? 9.5 4.438 12.32 1 80.06 181 TYR A C 1
ATOM 1409 O O . TYR A 1 181 ? 9.547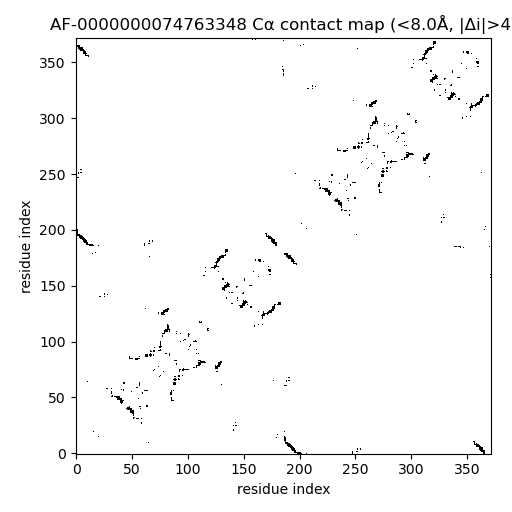 4.109 13.516 1 80.06 181 TYR A O 1
ATOM 1417 N N . ALA A 1 182 ? 8.484 4.301 11.484 1 82.56 182 ALA A N 1
ATOM 1418 C CA . ALA A 1 182 ? 7.336 3.57 12.023 1 82.56 182 ALA A CA 1
ATOM 1419 C C . ALA A 1 182 ? 7.641 2.08 12.141 1 82.56 182 ALA A C 1
ATOM 1421 O O . ALA A 1 182 ? 8.445 1.541 11.375 1 82.56 182 ALA A O 1
ATOM 1422 N N . ASP A 1 183 ? 7.09 1.442 13.141 1 77.69 183 ASP A N 1
ATOM 1423 C CA . ASP A 1 183 ? 7.27 0.011 13.359 1 77.69 183 ASP A CA 1
ATOM 1424 C C . ASP A 1 183 ? 6.203 -0.797 12.625 1 77.69 183 ASP A C 1
ATOM 1426 O O . ASP A 1 183 ? 5.438 -1.534 13.258 1 77.69 183 ASP A O 1
ATOM 1430 N N . LEU A 1 184 ? 6.051 -0.674 11.32 1 75.38 184 LEU A N 1
ATOM 1431 C CA . LEU A 1 184 ? 4.969 -1.323 10.586 1 75.38 184 LEU A CA 1
ATOM 1432 C C . LEU A 1 184 ? 5.484 -2.533 9.812 1 75.38 184 LEU A C 1
ATOM 1434 O O . LEU A 1 184 ? 4.703 -3.381 9.383 1 75.38 184 LEU A O 1
ATOM 1438 N N . THR A 1 185 ? 6.766 -2.574 9.586 1 64 185 THR A N 1
ATOM 1439 C CA . THR A 1 185 ? 7.273 -3.74 8.875 1 64 185 THR A CA 1
ATOM 1440 C C . THR A 1 185 ? 7.5 -4.906 9.828 1 64 185 THR A C 1
ATOM 1442 O O . THR A 1 185 ? 8.055 -4.723 10.914 1 64 185 THR A O 1
ATOM 1445 N N . PRO A 1 186 ? 6.879 -6.012 9.516 1 57.16 186 PRO A N 1
ATOM 1446 C CA . PRO A 1 186 ? 7.133 -7.152 10.398 1 57.16 186 PRO A CA 1
ATOM 1447 C C . PRO A 1 186 ? 8.609 -7.52 10.477 1 57.16 186 PRO A C 1
ATOM 1449 O O . PRO A 1 186 ? 9.383 -7.195 9.57 1 57.16 186 PRO A O 1
ATOM 1452 N N . MET B 1 1 ? 13.297 12.711 6.629 1 59.56 1 MET B N 1
ATOM 1453 C CA . MET B 1 1 ? 12.633 11.461 6.988 1 59.56 1 MET B CA 1
ATOM 1454 C C . MET B 1 1 ? 11.984 10.82 5.766 1 59.56 1 MET B C 1
ATOM 1456 O O . MET B 1 1 ? 11.445 11.523 4.906 1 59.56 1 MET B O 1
ATOM 1460 N N . ALA B 1 2 ? 12.359 9.578 5.668 1 74.19 2 ALA B N 1
ATOM 1461 C CA . ALA B 1 2 ? 11.805 8.961 4.465 1 74.19 2 ALA B CA 1
ATOM 1462 C C . ALA B 1 2 ? 10.32 8.664 4.641 1 74.19 2 ALA B C 1
ATOM 1464 O O . ALA B 1 2 ? 9.914 8.055 5.633 1 74.19 2 ALA B O 1
ATOM 1465 N N . ALA B 1 3 ? 9.531 9.359 3.959 1 87.19 3 ALA B N 1
ATOM 1466 C CA . ALA B 1 3 ? 8.078 9.203 3.932 1 87.19 3 ALA B CA 1
ATOM 1467 C C . ALA B 1 3 ? 7.668 8.117 2.943 1 87.19 3 ALA B C 1
ATOM 1469 O O . ALA B 1 3 ? 8.328 7.918 1.919 1 87.19 3 ALA B O 1
ATOM 1470 N N . THR B 1 4 ? 6.719 7.348 3.369 1 90.38 4 THR B N 1
ATOM 1471 C CA . THR B 1 4 ? 6.152 6.316 2.504 1 90.38 4 THR B CA 1
ATOM 1472 C C . THR B 1 4 ? 4.641 6.465 2.402 1 90.38 4 THR B C 1
ATOM 1474 O O . THR B 1 4 ? 3.965 6.715 3.402 1 90.38 4 THR B O 1
ATOM 1477 N N . VAL B 1 5 ? 4.125 6.414 1.164 1 93.56 5 VAL B N 1
ATOM 1478 C CA . VAL B 1 5 ? 2.689 6.262 0.965 1 93.56 5 VAL B CA 1
ATOM 1479 C C . VAL B 1 5 ? 2.352 4.789 0.738 1 93.56 5 VAL B C 1
ATOM 1481 O O . VAL B 1 5 ? 2.943 4.137 -0.125 1 93.56 5 VAL B O 1
ATOM 1484 N N . VAL B 1 6 ? 1.423 4.309 1.576 1 93.38 6 VAL B N 1
ATOM 1485 C CA . VAL B 1 6 ? 0.913 2.947 1.433 1 93.38 6 VAL B CA 1
ATOM 1486 C C . VAL B 1 6 ? -0.499 2.982 0.853 1 93.38 6 VAL B C 1
ATOM 1488 O O . VAL B 1 6 ? -1.371 3.688 1.367 1 93.38 6 VAL B O 1
ATOM 1491 N N . THR B 1 7 ? -0.695 2.305 -0.234 1 95.12 7 THR B N 1
ATOM 1492 C CA . THR B 1 7 ? -2.016 2.168 -0.838 1 95.12 7 THR B CA 1
ATOM 1493 C C . THR B 1 7 ? -2.547 0.748 -0.665 1 95.12 7 THR B C 1
ATOM 1495 O O . THR B 1 7 ? -1.907 -0.215 -1.093 1 95.12 7 THR B O 1
ATOM 1498 N N . LEU B 1 8 ? -3.674 0.645 -0.005 1 93.38 8 LEU B N 1
ATOM 1499 C CA . LEU B 1 8 ? -4.344 -0.644 0.143 1 93.38 8 LEU B CA 1
ATOM 1500 C C . LEU B 1 8 ? -5.562 -0.731 -0.766 1 93.38 8 LEU B C 1
ATOM 1502 O O . LEU B 1 8 ? -6.562 -0.041 -0.541 1 93.38 8 LEU B O 1
ATOM 1506 N N . SER B 1 9 ? -5.465 -1.523 -1.761 1 92.06 9 SER B N 1
ATOM 1507 C CA . SER B 1 9 ? -6.586 -1.819 -2.646 1 92.06 9 SER B CA 1
ATOM 1508 C C . SER B 1 9 ? -7.105 -3.236 -2.426 1 92.06 9 SER B C 1
ATOM 1510 O O . SER B 1 9 ? -6.422 -4.211 -2.746 1 92.06 9 SER B O 1
ATOM 1512 N N . THR B 1 10 ? -8.312 -3.287 -1.921 1 90.06 10 THR B N 1
ATOM 1513 C CA . THR B 1 10 ? -8.82 -4.586 -1.494 1 90.06 10 THR B CA 1
ATOM 1514 C C . THR B 1 10 ? -9.984 -5.031 -2.373 1 90.06 10 THR B C 1
ATOM 1516 O O . THR B 1 10 ? -10.844 -4.223 -2.732 1 90.06 10 THR B O 1
ATOM 1519 N N . GLN B 1 11 ? -9.93 -6.348 -2.732 1 85.12 11 GLN B N 1
ATOM 1520 C CA . GLN B 1 11 ? -11.008 -6.969 -3.486 1 85.12 11 GLN B CA 1
ATOM 1521 C C . GLN B 1 11 ? -12.32 -6.93 -2.707 1 85.12 11 GLN B C 1
ATOM 1523 O O . GLN B 1 11 ? -12.359 -7.305 -1.532 1 85.12 11 GLN B O 1
ATOM 1528 N N . PRO B 1 12 ? -13.281 -6.312 -3.391 1 74.25 12 PRO B N 1
ATOM 1529 C CA . PRO B 1 12 ? -14.57 -6.305 -2.697 1 74.25 12 PRO B CA 1
ATOM 1530 C C . PRO B 1 12 ? -15.164 -7.703 -2.529 1 74.25 12 PRO B C 1
ATOM 1532 O O . PRO B 1 12 ? -15.711 -8.266 -3.482 1 74.25 12 PRO B O 1
ATOM 1535 N N . LYS B 1 13 ? -14.781 -8.492 -1.63 1 68.12 13 LYS B N 1
ATOM 1536 C CA . LYS B 1 13 ? -15.406 -9.805 -1.485 1 68.12 13 LYS B CA 1
ATOM 1537 C C . LYS B 1 13 ? -15.805 -10.062 -0.036 1 68.12 13 LYS B C 1
ATOM 1539 O O . LYS B 1 13 ? -15.273 -9.438 0.883 1 68.12 13 LYS B O 1
ATOM 1544 N N . LEU B 1 14 ? -16.703 -10.867 -0.06 1 60.81 14 LEU B N 1
ATOM 1545 C CA . LEU B 1 14 ? -17.234 -11.305 1.229 1 60.81 14 LEU B CA 1
ATOM 1546 C C . LEU B 1 14 ? -16.172 -12.062 2.02 1 60.81 14 LEU B C 1
ATOM 1548 O O . LEU B 1 14 ? -15.531 -12.984 1.493 1 60.81 14 LEU B O 1
ATOM 1552 N N . ILE B 1 15 ? -15.805 -11.484 3.109 1 64.38 15 ILE B N 1
ATOM 1553 C CA . ILE B 1 15 ? -14.859 -12.133 4.023 1 64.38 15 ILE B CA 1
ATOM 1554 C C . ILE B 1 15 ? -15.602 -13.164 4.875 1 64.38 15 ILE B C 1
ATOM 1556 O O . ILE B 1 15 ? -16.625 -12.859 5.477 1 64.38 15 ILE B O 1
ATOM 1560 N N . ILE B 1 16 ? -15.234 -14.391 4.609 1 67.75 16 ILE B N 1
ATOM 1561 C CA . ILE B 1 16 ? -15.75 -15.453 5.465 1 67.75 16 ILE B CA 1
ATOM 1562 C C . ILE B 1 16 ? -14.789 -15.688 6.633 1 67.75 16 ILE B C 1
ATOM 1564 O O . ILE B 1 16 ? -13.625 -15.289 6.57 1 67.75 16 ILE B O 1
ATOM 1568 N N . ASP B 1 17 ? -15.352 -16.234 7.715 1 75.19 17 ASP B N 1
ATOM 1569 C CA . ASP B 1 17 ? -14.492 -16.438 8.875 1 75.19 17 ASP B CA 1
ATOM 1570 C C . ASP B 1 17 ? -13.391 -17.453 8.57 1 75.19 17 ASP B C 1
ATOM 1572 O O . ASP B 1 17 ? -13.547 -18.297 7.691 1 75.19 17 ASP B O 1
ATOM 1576 N N . ARG B 1 18 ? -12.344 -17.375 9.336 1 74.31 18 ARG B N 1
ATOM 1577 C CA . ARG B 1 18 ? -11.109 -18.109 9.062 1 74.31 18 ARG B CA 1
ATOM 1578 C C . ARG B 1 18 ? -11.344 -19.609 9.07 1 74.31 18 ARG B C 1
ATOM 1580 O O . ARG B 1 18 ? -10.898 -20.312 8.156 1 74.31 18 ARG B O 1
ATOM 1587 N N . PRO B 1 19 ? -12 -20.172 10.055 1 72.25 19 PRO B N 1
ATOM 1588 C CA . PRO B 1 19 ? -12.195 -21.625 10.047 1 72.25 19 PRO B CA 1
ATOM 1589 C C . PRO B 1 19 ? -12.945 -22.109 8.805 1 72.25 19 PRO B C 1
ATOM 1591 O O . PRO B 1 19 ? -12.602 -23.156 8.242 1 72.25 19 PRO B O 1
ATOM 1594 N N . HIS B 1 20 ? -13.953 -21.375 8.422 1 76.31 20 HIS B N 1
ATOM 1595 C CA . HIS B 1 20 ? -14.703 -21.75 7.23 1 76.31 20 HIS B CA 1
ATOM 1596 C C . HIS B 1 20 ? -13.852 -21.594 5.977 1 76.31 20 HIS B C 1
ATOM 1598 O O . HIS B 1 20 ? -13.922 -22.438 5.07 1 76.31 20 HIS B O 1
ATOM 1604 N N . TRP B 1 21 ? -13.094 -20.625 6.051 1 74.69 21 TRP B N 1
ATOM 1605 C CA . TRP B 1 21 ? -12.172 -20.422 4.934 1 74.69 21 TRP B CA 1
ATOM 1606 C C . TRP B 1 21 ? -11.164 -21.562 4.852 1 74.69 21 TRP B C 1
ATOM 1608 O O . TRP B 1 21 ? -10.914 -22.109 3.768 1 74.69 21 TRP B O 1
ATOM 1618 N N . GLU B 1 22 ? -10.633 -21.938 5.961 1 73.88 22 GLU B N 1
ATOM 1619 C CA . GLU B 1 22 ? -9.641 -23 5.992 1 73.88 22 GLU B CA 1
ATOM 1620 C C . GLU B 1 22 ? -10.219 -24.312 5.465 1 73.88 22 GLU B C 1
ATOM 1622 O O . GLU B 1 22 ? -9.547 -25.047 4.746 1 73.88 22 GLU B O 1
ATOM 1627 N N . GLY B 1 23 ? -11.422 -24.594 5.855 1 73.75 23 GLY B N 1
ATOM 1628 C CA . GLY B 1 23 ? -12.086 -25.766 5.332 1 73.75 23 GLY B CA 1
ATOM 1629 C C . GLY B 1 23 ? -12.281 -25.734 3.828 1 73.75 23 GLY B C 1
ATOM 1630 O O . GLY B 1 23 ? -12.047 -26.719 3.137 1 73.75 23 GLY B O 1
ATOM 1631 N N . SER B 1 24 ? -12.648 -24.625 3.359 1 76.44 24 SER B N 1
ATOM 1632 C CA . SER B 1 24 ? -12.883 -24.453 1.931 1 76.44 24 SER B CA 1
ATOM 1633 C C . SER B 1 24 ? -11.586 -24.562 1.141 1 76.44 24 SER B C 1
ATOM 1635 O O . SER B 1 24 ? -11.547 -25.172 0.075 1 76.44 24 SER B O 1
ATOM 1637 N N . ILE B 1 25 ? -10.602 -24.078 1.749 1 77.62 25 ILE B N 1
ATOM 1638 C CA . ILE B 1 25 ? -9.328 -24.047 1.038 1 77.62 25 ILE B CA 1
ATOM 1639 C C . ILE B 1 25 ? -8.742 -25.453 0.976 1 77.62 25 ILE B C 1
ATOM 1641 O O . ILE B 1 25 ? -8.109 -25.828 -0.018 1 77.62 25 ILE B O 1
ATOM 1645 N N . ALA B 1 26 ? -8.914 -26.219 1.993 1 76.06 26 ALA B N 1
ATOM 1646 C CA . ALA B 1 26 ? -8.438 -27.594 1.996 1 76.06 26 ALA B CA 1
ATOM 1647 C C . ALA B 1 26 ? -9.062 -28.391 0.858 1 76.06 26 ALA B C 1
ATOM 1649 O O . ALA B 1 26 ? -8.383 -29.172 0.184 1 76.06 26 ALA B O 1
ATOM 1650 N N . LYS B 1 27 ? -10.297 -28.172 0.683 1 80.75 27 LYS B N 1
ATOM 1651 C CA . LYS B 1 27 ? -11.008 -28.859 -0.395 1 80.75 27 LYS B CA 1
ATOM 1652 C C . LYS B 1 27 ? -10.477 -28.422 -1.761 1 80.75 27 LYS B C 1
ATOM 1654 O O . LYS B 1 27 ? -10.258 -29.266 -2.639 1 80.75 27 LYS B O 1
ATOM 1659 N N . LEU B 1 28 ? -10.258 -27.188 -1.878 1 81.75 28 LEU B N 1
ATOM 1660 C CA . LEU B 1 28 ? -9.758 -26.641 -3.139 1 81.75 28 LEU B CA 1
ATOM 1661 C C . LEU B 1 28 ? -8.352 -27.156 -3.428 1 81.75 28 LEU B C 1
ATOM 1663 O O . LEU B 1 28 ? -8.031 -27.469 -4.574 1 81.75 28 LEU B O 1
ATOM 1667 N N . LEU B 1 29 ? -7.57 -27.25 -2.416 1 80.31 29 LEU B N 1
ATOM 1668 C CA . LEU B 1 29 ? -6.203 -27.734 -2.57 1 80.31 29 LEU B CA 1
ATOM 1669 C C . LEU B 1 29 ? -6.191 -29.203 -3 1 80.31 29 LEU B C 1
ATOM 1671 O O . LEU B 1 29 ? -5.379 -29.609 -3.838 1 80.31 29 LEU B O 1
ATOM 1675 N N . LYS B 1 30 ? -7.074 -29.953 -2.467 1 81.31 30 LYS B N 1
ATOM 1676 C CA . LYS B 1 30 ? -7.195 -31.359 -2.85 1 81.31 30 LYS B CA 1
ATOM 1677 C C . LYS B 1 30 ? -7.582 -31.5 -4.32 1 81.31 30 LYS B C 1
ATOM 1679 O O . LYS B 1 30 ? -7.031 -32.344 -5.035 1 81.31 30 LYS B O 1
ATOM 1684 N N . GLN B 1 31 ? -8.484 -30.672 -4.707 1 85 31 GLN B N 1
ATOM 1685 C CA . GLN B 1 31 ? -8.898 -30.688 -6.105 1 85 31 GLN B CA 1
ATOM 1686 C C . GLN B 1 31 ? -7.738 -30.281 -7.02 1 85 31 GLN B C 1
ATOM 1688 O O . GLN B 1 31 ? -7.508 -30.922 -8.055 1 85 31 GLN B O 1
ATOM 1693 N N . ALA B 1 32 ? -7.047 -29.312 -6.645 1 81.81 32 ALA B N 1
ATOM 1694 C CA . ALA B 1 32 ? -5.914 -28.828 -7.434 1 81.81 32 ALA B CA 1
ATOM 1695 C C . ALA B 1 32 ? -4.836 -29.906 -7.555 1 81.81 32 ALA B C 1
ATOM 1697 O O . ALA B 1 32 ? -4.211 -30.047 -8.609 1 81.81 32 ALA B O 1
ATOM 1698 N N . ARG B 1 33 ? -4.695 -30.672 -6.543 1 81.25 33 ARG B N 1
ATOM 1699 C CA . ARG B 1 33 ? -3.639 -31.672 -6.488 1 81.25 33 ARG B CA 1
ATOM 1700 C C . ARG B 1 33 ? -4.023 -32.906 -7.281 1 81.25 33 ARG B C 1
ATOM 1702 O O . ARG B 1 33 ? -3.193 -33.812 -7.5 1 81.25 33 ARG B O 1
ATOM 1709 N N . SER B 1 34 ? -5.27 -32.938 -7.668 1 86.06 34 SER B N 1
ATOM 1710 C CA . SER B 1 34 ? -5.711 -34.094 -8.438 1 86.06 34 SER B CA 1
ATOM 1711 C C . SER B 1 34 ? -5.141 -34.062 -9.852 1 86.06 34 SER B C 1
ATOM 1713 O O . SER B 1 34 ? -5.148 -35.062 -10.547 1 86.06 34 SER B O 1
ATOM 1715 N N . HIS B 1 35 ? -4.676 -32.906 -10.227 1 87.75 35 HIS B N 1
ATOM 1716 C CA . HIS B 1 35 ? -4.016 -32.812 -11.523 1 87.75 35 HIS B CA 1
ATOM 1717 C C . HIS B 1 35 ? -2.623 -33.438 -11.484 1 87.75 35 HIS B C 1
ATOM 1719 O O . HIS B 1 35 ? -1.8 -33.062 -10.641 1 87.75 35 HIS B O 1
ATOM 1725 N N . SER B 1 36 ? -2.371 -34.375 -12.336 1 88 36 SER B N 1
ATOM 1726 C CA . SER B 1 36 ? -1.087 -35.094 -12.312 1 88 36 SER B CA 1
ATOM 1727 C C . SER B 1 36 ? -0.17 -34.594 -13.422 1 88 36 SER B C 1
ATOM 1729 O O . SER B 1 36 ? 1.036 -34.844 -13.406 1 88 36 SER B O 1
ATOM 1731 N N . GLU B 1 37 ? -0.744 -33.938 -14.414 1 89.31 37 GLU B N 1
ATOM 1732 C CA . GLU B 1 37 ? 0.02 -33.406 -15.539 1 89.31 37 GLU B CA 1
ATOM 1733 C C . GLU B 1 37 ? -0.312 -31.938 -15.789 1 89.31 37 GLU B C 1
ATOM 1735 O O . GLU B 1 37 ? -1.284 -31.422 -15.242 1 89.31 37 GLU B O 1
ATOM 1740 N N . ILE B 1 38 ? 0.619 -31.328 -16.609 1 87.5 38 ILE B N 1
ATOM 1741 C CA . ILE B 1 38 ? 0.367 -29.953 -17.031 1 87.5 38 ILE B CA 1
ATOM 1742 C C . ILE B 1 38 ? -0.981 -29.875 -17.734 1 87.5 38 ILE B C 1
ATOM 1744 O O . ILE B 1 38 ? -1.316 -30.734 -18.562 1 87.5 38 ILE B O 1
ATOM 1748 N N . TYR B 1 39 ? -1.782 -28.953 -17.406 1 89.12 39 TYR B N 1
ATOM 1749 C CA . TYR B 1 39 ? -3.076 -28.719 -18.031 1 89.12 39 TYR B CA 1
ATOM 1750 C C . TYR B 1 39 ? -3.264 -27.234 -18.344 1 89.12 39 TYR B C 1
ATOM 1752 O O . TYR B 1 39 ? -2.572 -26.375 -17.797 1 89.12 39 TYR B O 1
ATOM 1760 N N . THR B 1 40 ? -4.133 -26.969 -19.312 1 87.38 40 THR B N 1
ATOM 1761 C CA . THR B 1 40 ? -4.352 -25.594 -19.75 1 87.38 40 THR B CA 1
ATOM 1762 C C . THR B 1 40 ? -5.676 -25.047 -19.219 1 87.38 40 THR B C 1
ATOM 1764 O O . THR B 1 40 ? -6.688 -25.766 -19.219 1 87.38 40 THR B O 1
ATOM 1767 N N . VAL B 1 41 ? -5.578 -23.859 -18.719 1 88.38 41 VAL B N 1
ATOM 1768 C CA . VAL B 1 41 ? -6.785 -23.156 -18.281 1 88.38 41 VAL B CA 1
ATOM 1769 C C . VAL B 1 41 ? -6.906 -21.812 -19 1 88.38 41 VAL B C 1
ATOM 1771 O O . VAL B 1 41 ? -5.898 -21.188 -19.312 1 88.38 41 VAL B O 1
ATOM 1774 N N . THR B 1 42 ? -8.203 -21.406 -19.281 1 89.94 42 THR B N 1
ATOM 1775 C CA . THR B 1 42 ? -8.461 -20.078 -19.844 1 89.94 42 THR B CA 1
ATOM 1776 C C . THR B 1 42 ? -9 -19.125 -18.781 1 89.94 42 THR B C 1
ATOM 1778 O O . THR B 1 42 ? -10.086 -19.344 -18.25 1 89.94 42 THR B O 1
ATOM 1781 N N . ILE B 1 43 ? -8.125 -18.172 -18.516 1 87.44 43 ILE B N 1
ATOM 1782 C CA . ILE B 1 43 ? -8.508 -17.156 -17.516 1 87.44 43 ILE B CA 1
ATOM 1783 C C . ILE B 1 43 ? -8.391 -15.766 -18.125 1 87.44 43 ILE B C 1
ATOM 1785 O O . ILE B 1 43 ? -7.336 -15.398 -18.656 1 87.44 43 ILE B O 1
ATOM 1789 N N . ASN B 1 44 ? -9.43 -14.945 -18.031 1 83.88 44 ASN B N 1
ATOM 1790 C CA . ASN B 1 44 ? -9.445 -13.586 -18.562 1 83.88 44 ASN B CA 1
ATOM 1791 C C . ASN B 1 44 ? -8.977 -13.562 -20.016 1 83.88 44 ASN B C 1
ATOM 1793 O O . ASN B 1 44 ? -8.188 -12.703 -20.406 1 83.88 44 ASN B O 1
ATOM 1797 N N . GLY B 1 45 ? -9.375 -14.562 -20.734 1 83.44 45 GLY B N 1
ATOM 1798 C CA . GLY B 1 45 ? -9.094 -14.625 -22.156 1 83.44 45 GLY B CA 1
ATOM 1799 C C . GLY B 1 45 ? -7.68 -15.094 -22.469 1 83.44 45 GLY B C 1
ATOM 1800 O O . GLY B 1 45 ? -7.242 -15.039 -23.609 1 83.44 45 GLY B O 1
ATOM 1801 N N . LEU B 1 46 ? -6.953 -15.516 -21.5 1 80.88 46 LEU B N 1
ATOM 1802 C CA . LEU B 1 46 ? -5.594 -16.016 -21.672 1 80.88 46 LEU B CA 1
ATOM 1803 C C . LEU B 1 46 ? -5.523 -17.516 -21.406 1 80.88 46 LEU B C 1
ATOM 1805 O O . LEU B 1 46 ? -6.059 -18 -20.406 1 80.88 46 LEU B O 1
ATOM 1809 N N . ASP B 1 47 ? -4.93 -18.25 -22.328 1 84.06 47 ASP B N 1
ATOM 1810 C CA . ASP B 1 47 ? -4.633 -19.656 -22.078 1 84.06 47 ASP B CA 1
ATOM 1811 C C . ASP B 1 47 ? -3.33 -19.812 -21.297 1 84.06 47 ASP B C 1
ATOM 1813 O O . ASP B 1 47 ? -2.273 -19.375 -21.75 1 84.06 47 ASP B O 1
ATOM 1817 N N . ILE B 1 48 ? -3.461 -20.453 -20.156 1 82.19 48 ILE B N 1
ATOM 1818 C CA . ILE B 1 48 ? -2.297 -20.594 -19.297 1 82.19 48 ILE B CA 1
ATOM 1819 C C . ILE B 1 48 ? -2.027 -22.062 -19.016 1 82.19 48 ILE B C 1
ATOM 1821 O O . ILE B 1 48 ? -2.932 -22.812 -18.641 1 82.19 48 ILE B O 1
ATOM 1825 N N . ALA B 1 49 ? -0.802 -22.469 -19.281 1 83.69 49 ALA B N 1
ATOM 1826 C CA . ALA B 1 49 ? -0.382 -23.828 -18.906 1 83.69 49 ALA B CA 1
ATOM 1827 C C . ALA B 1 49 ? -0.028 -23.891 -17.422 1 83.69 49 ALA B C 1
ATOM 1829 O O . ALA B 1 49 ? 0.836 -23.156 -16.953 1 83.69 49 ALA B O 1
ATOM 1830 N N . ILE B 1 50 ? -0.725 -24.781 -16.734 1 85.88 50 ILE B N 1
ATOM 1831 C CA . ILE B 1 50 ? -0.552 -24.844 -15.281 1 85.88 50 ILE B CA 1
ATOM 1832 C C . ILE B 1 50 ? 0.195 -26.125 -14.914 1 85.88 50 ILE B C 1
ATOM 1834 O O . ILE B 1 50 ? -0.247 -27.234 -15.242 1 85.88 50 ILE B O 1
ATOM 1838 N N . HIS B 1 51 ? 1.322 -25.906 -14.297 1 81.69 51 HIS B N 1
ATOM 1839 C CA . HIS B 1 51 ? 2.002 -27.047 -13.695 1 81.69 51 HIS B CA 1
ATOM 1840 C C . HIS B 1 51 ? 1.294 -27.5 -12.422 1 81.69 51 HIS B C 1
ATOM 1842 O O . HIS B 1 51 ? 0.829 -26.672 -11.633 1 81.69 51 HIS B O 1
ATOM 1848 N N . PRO B 1 52 ? 1.249 -28.812 -12.18 1 81.06 52 PRO B N 1
ATOM 1849 C CA . PRO B 1 52 ? 0.511 -29.344 -11.031 1 81.06 52 PRO B CA 1
ATOM 1850 C C . PRO B 1 52 ? 1.041 -28.828 -9.695 1 81.06 52 PRO B C 1
ATOM 1852 O O . PRO B 1 52 ? 0.328 -28.859 -8.695 1 81.06 52 PRO B O 1
ATOM 1855 N N . ASN B 1 53 ? 2.203 -28.297 -9.625 1 74.19 53 ASN B N 1
ATOM 1856 C CA . ASN B 1 53 ? 2.809 -27.891 -8.359 1 74.19 53 ASN B CA 1
ATOM 1857 C C . ASN B 1 53 ? 2.59 -26.391 -8.094 1 74.19 53 ASN B C 1
ATOM 1859 O O . ASN B 1 53 ? 3.135 -25.844 -7.137 1 74.19 53 ASN B O 1
ATOM 1863 N N . VAL B 1 54 ? 1.822 -25.766 -8.953 1 77.31 54 VAL B N 1
ATOM 1864 C CA . VAL B 1 54 ? 1.563 -24.344 -8.781 1 77.31 54 VAL B CA 1
ATOM 1865 C C . VAL B 1 54 ? 0.113 -24.125 -8.352 1 77.31 54 VAL B C 1
ATOM 1867 O O . VAL B 1 54 ? -0.765 -24.922 -8.695 1 77.31 54 VAL B O 1
ATOM 1870 N N . TYR B 1 55 ? -0.071 -23.094 -7.539 1 80.81 55 TYR B N 1
ATOM 1871 C CA . TYR B 1 55 ? -1.448 -22.734 -7.234 1 80.81 55 TYR B CA 1
ATOM 1872 C C . TYR B 1 55 ? -2.156 -22.203 -8.477 1 80.81 55 TYR B C 1
ATOM 1874 O O . TYR B 1 55 ? -1.813 -21.125 -8.984 1 80.81 55 TYR B O 1
ATOM 1882 N N . SER B 1 56 ? -3.137 -22.984 -8.883 1 83.38 56 SER B N 1
ATOM 1883 C CA . SER B 1 56 ? -3.836 -22.688 -10.133 1 83.38 56 SER B CA 1
ATOM 1884 C C . SER B 1 56 ? -4.883 -21.609 -9.93 1 83.38 56 SER B C 1
ATOM 1886 O O . SER B 1 56 ? -5.703 -21.688 -9.016 1 83.38 56 SER B O 1
ATOM 1888 N N . PRO B 1 57 ? -4.84 -20.594 -10.844 1 87.38 57 PRO B N 1
ATOM 1889 C CA . PRO B 1 57 ? -5.887 -19.562 -10.781 1 87.38 57 PRO B CA 1
ATOM 1890 C C . PRO B 1 57 ? -7.285 -20.141 -10.992 1 87.38 57 PRO B C 1
ATOM 1892 O O . PRO B 1 57 ? -8.281 -19.469 -10.719 1 87.38 57 PRO B O 1
ATOM 1895 N N . MET B 1 58 ? -7.379 -21.375 -11.484 1 85.5 58 MET B N 1
ATOM 1896 C CA . MET B 1 58 ? -8.672 -22.047 -11.625 1 85.5 58 MET B CA 1
ATOM 1897 C C . MET B 1 58 ? -9.32 -22.266 -10.266 1 85.5 58 MET B C 1
ATOM 1899 O O . MET B 1 58 ? -10.539 -22.156 -10.133 1 85.5 58 MET B O 1
ATOM 1903 N N . TYR B 1 59 ? -8.5 -22.547 -9.32 1 85.19 59 TYR B N 1
ATOM 1904 C CA . TYR B 1 59 ? -9.008 -22.875 -7.992 1 85.19 59 TYR B CA 1
ATOM 1905 C C . TYR B 1 59 ? -8.828 -21.688 -7.043 1 85.19 59 TYR B C 1
ATOM 1907 O O . TYR B 1 59 ? -9.594 -21.531 -6.09 1 85.19 59 TYR B O 1
ATOM 1915 N N . PHE B 1 60 ? -7.828 -20.875 -7.34 1 83.12 60 PHE B N 1
ATOM 1916 C CA . PHE B 1 60 ? -7.492 -19.719 -6.512 1 83.12 60 PHE B CA 1
ATOM 1917 C C . PHE B 1 60 ? -7.531 -18.438 -7.328 1 83.12 60 PHE B C 1
ATOM 1919 O O . PHE B 1 60 ? -6.508 -18 -7.859 1 83.12 60 PHE B O 1
ATOM 1926 N N . PRO B 1 61 ? -8.633 -17.797 -7.301 1 86 61 PRO B N 1
ATOM 1927 C CA . PRO B 1 61 ? -8.859 -16.688 -8.234 1 86 61 PRO B CA 1
ATOM 1928 C C . PRO B 1 61 ? -8.125 -15.414 -7.828 1 86 61 PRO B C 1
ATOM 1930 O O . PRO B 1 61 ? -8.148 -14.422 -8.57 1 86 61 PRO B O 1
ATOM 1933 N N . GLU B 1 62 ? -7.398 -15.398 -6.746 1 87.81 62 GLU B N 1
ATOM 1934 C CA . GLU B 1 62 ? -6.742 -14.195 -6.25 1 87.81 62 GLU B CA 1
ATOM 1935 C C . GLU B 1 62 ? -5.652 -13.727 -7.211 1 87.81 62 GLU B C 1
ATOM 1937 O O . GLU B 1 62 ? -5.488 -12.523 -7.438 1 87.81 62 GLU B O 1
ATOM 1942 N N . SER B 1 63 ? -4.965 -14.719 -7.73 1 87.31 63 SER B N 1
ATOM 1943 C CA . SER B 1 63 ? -3.893 -14.352 -8.648 1 87.31 63 SER B CA 1
ATOM 1944 C C . SER B 1 63 ? -4.441 -13.633 -9.883 1 87.31 63 SER B C 1
ATOM 1946 O O . SER B 1 63 ? -3.811 -12.711 -10.398 1 87.31 63 SER B O 1
ATOM 1948 N N . ALA B 1 64 ? -5.582 -14.055 -10.352 1 88.56 64 ALA B N 1
ATOM 1949 C CA . ALA B 1 64 ? -6.207 -13.391 -11.484 1 88.56 64 ALA B CA 1
ATOM 1950 C C . ALA B 1 64 ? -6.641 -11.969 -11.117 1 88.56 64 ALA B C 1
ATOM 1952 O O . ALA B 1 64 ? -6.547 -11.055 -11.938 1 88.56 64 ALA B O 1
ATOM 1953 N N . TRP B 1 65 ? -7.117 -11.828 -9.953 1 91.5 65 TRP B N 1
ATOM 1954 C CA . TRP B 1 65 ? -7.5 -10.5 -9.492 1 91.5 65 TRP B CA 1
ATOM 1955 C C . TRP B 1 65 ? -6.281 -9.586 -9.383 1 91.5 65 TRP B C 1
ATOM 1957 O O . TRP B 1 65 ? -6.316 -8.445 -9.836 1 91.5 65 TRP B O 1
ATOM 1967 N N . TYR B 1 66 ? -5.207 -10.117 -8.789 1 93.62 66 TYR B N 1
ATOM 1968 C CA . TYR B 1 66 ? -3.969 -9.344 -8.734 1 93.62 66 TYR B CA 1
ATOM 1969 C C . TYR B 1 66 ? -3.539 -8.914 -10.133 1 93.62 66 TYR B C 1
ATOM 1971 O O . TYR B 1 66 ? -3.143 -7.766 -10.344 1 93.62 66 TYR B O 1
ATOM 1979 N N . ALA B 1 67 ? -3.629 -9.852 -11.023 1 89.06 67 ALA B N 1
ATOM 1980 C CA . ALA B 1 67 ? -3.215 -9.586 -12.398 1 89.06 67 ALA B CA 1
ATOM 1981 C C . ALA B 1 67 ? -3.973 -8.391 -12.977 1 89.06 67 ALA B C 1
ATOM 1983 O O . ALA B 1 67 ? -3.371 -7.496 -13.57 1 89.06 67 ALA B O 1
ATOM 1984 N N . GLN B 1 68 ? -5.18 -8.367 -12.758 1 90.25 68 GLN B N 1
ATOM 1985 C CA . GLN B 1 68 ? -6.012 -7.273 -13.258 1 90.25 68 GLN B CA 1
ATOM 1986 C C . GLN B 1 68 ? -5.629 -5.949 -12.602 1 90.25 68 GLN B C 1
ATOM 1988 O O . GLN B 1 68 ? -5.523 -4.926 -13.281 1 90.25 68 GLN B O 1
ATOM 1993 N N . GLN B 1 69 ? -5.43 -5.973 -11.32 1 92.62 69 GLN B N 1
ATOM 1994 C CA . GLN B 1 69 ? -5.031 -4.758 -10.609 1 92.62 69 GLN B CA 1
ATOM 1995 C C . GLN B 1 69 ? -3.684 -4.246 -11.109 1 92.62 69 GLN B C 1
ATOM 1997 O O . GLN B 1 69 ? -3.518 -3.047 -11.336 1 92.62 69 GLN B O 1
ATOM 2002 N N . LEU B 1 70 ? -2.789 -5.121 -11.289 1 92.06 70 LEU B N 1
ATOM 2003 C CA . LEU B 1 70 ? -1.421 -4.75 -11.625 1 92.06 70 LEU B CA 1
ATOM 2004 C C . LEU B 1 70 ? -1.346 -4.184 -13.047 1 92.06 70 LEU B C 1
ATOM 2006 O O . LEU B 1 70 ? -0.479 -3.359 -13.344 1 92.06 70 LEU B O 1
ATOM 2010 N N . GLU B 1 71 ? -2.254 -4.621 -13.875 1 86.81 71 GLU B N 1
ATOM 2011 C CA . GLU B 1 71 ? -2.328 -4 -15.188 1 86.81 71 GLU B CA 1
ATOM 2012 C C . GLU B 1 71 ? -2.496 -2.488 -15.078 1 86.81 71 GLU B C 1
ATOM 2014 O O . GLU B 1 71 ? -1.821 -1.73 -15.781 1 86.81 71 GLU B O 1
ATOM 2019 N N . GLY B 1 72 ? -3.377 -2.094 -14.227 1 87.75 72 GLY B N 1
ATOM 2020 C CA . GLY B 1 72 ? -3.66 -0.678 -14.047 1 87.75 72 GLY B CA 1
ATOM 2021 C C . GLY B 1 72 ? -2.557 0.061 -13.312 1 87.75 72 GLY B C 1
ATOM 2022 O O . GLY B 1 72 ? -2.379 1.267 -13.5 1 87.75 72 GLY B O 1
ATOM 2023 N N . ILE B 1 73 ? -1.794 -0.628 -12.562 1 91.25 73 ILE B N 1
ATOM 2024 C CA . ILE B 1 73 ? -0.76 -0.009 -11.742 1 91.25 73 ILE B CA 1
ATOM 2025 C C . ILE B 1 73 ? 0.525 0.138 -12.555 1 91.25 73 ILE B C 1
ATOM 2027 O O . ILE B 1 73 ? 1.142 1.206 -12.562 1 91.25 73 ILE B O 1
ATOM 2031 N N . VAL B 1 74 ? 0.962 -0.936 -13.211 1 87.06 74 VAL B N 1
ATOM 2032 C CA . VAL B 1 74 ? 2.262 -0.998 -13.875 1 87.06 74 VAL B CA 1
ATOM 2033 C C . VAL B 1 74 ? 2.221 -0.193 -15.172 1 87.06 74 VAL B C 1
ATOM 2035 O O . VAL B 1 74 ? 3.186 0.493 -15.516 1 87.06 74 VAL B O 1
ATOM 2038 N N . LYS B 1 75 ? 1.108 -0.263 -15.93 1 82.88 75 LYS B N 1
ATOM 2039 C CA . LYS B 1 75 ? 0.819 0.529 -17.125 1 82.88 75 LYS B CA 1
ATOM 2040 C C . LYS B 1 75 ? 2.01 0.541 -18.078 1 82.88 75 LYS B C 1
ATOM 2042 O O . LYS B 1 75 ? 2.43 1.604 -18.531 1 82.88 75 LYS B O 1
ATOM 2047 N N . GLY B 1 76 ? 2.621 -0.555 -18.281 1 77.75 76 GLY B N 1
ATOM 2048 C CA . GLY B 1 76 ? 3.641 -0.694 -19.312 1 77.75 76 GLY B CA 1
ATOM 2049 C C . GLY B 1 76 ? 5.039 -0.378 -18.797 1 77.75 76 GLY B C 1
ATOM 2050 O O . GLY B 1 76 ? 6.008 -0.448 -19.562 1 77.75 76 GLY B O 1
ATOM 2051 N N . LYS B 1 77 ? 5.23 0.025 -17.609 1 83.5 77 LYS B N 1
ATOM 2052 C CA . LYS B 1 77 ? 6.543 0.287 -17.031 1 83.5 77 LYS B CA 1
ATOM 2053 C C . LYS B 1 77 ? 7.266 -1.015 -16.688 1 83.5 77 LYS B C 1
ATOM 2055 O O . LYS B 1 77 ? 6.676 -2.096 -16.766 1 83.5 77 LYS B O 1
ATOM 2060 N N . THR B 1 78 ? 8.562 -0.907 -16.375 1 81.94 78 THR B N 1
ATOM 2061 C CA . THR B 1 78 ? 9.352 -2.092 -16.078 1 81.94 78 THR B CA 1
ATOM 2062 C C . THR B 1 78 ? 8.867 -2.748 -14.789 1 81.94 78 THR B C 1
ATOM 2064 O O . THR B 1 78 ? 8.492 -2.059 -13.836 1 81.94 78 THR B O 1
ATOM 2067 N N . PHE B 1 79 ? 8.883 -4.113 -14.828 1 85.31 79 PHE B N 1
ATOM 2068 C CA . PHE B 1 79 ? 8.203 -4.871 -13.789 1 85.31 79 PHE B CA 1
ATOM 2069 C C . PHE B 1 79 ? 8.961 -6.152 -13.461 1 85.31 79 PHE B C 1
ATOM 2071 O O . PHE B 1 79 ? 9.445 -6.84 -14.367 1 85.31 79 PHE B O 1
ATOM 2078 N N . LEU B 1 80 ? 9.094 -6.398 -12.125 1 82.81 80 LEU B N 1
ATOM 2079 C CA . LEU B 1 80 ? 9.672 -7.648 -11.641 1 82.81 80 LEU B CA 1
ATOM 2080 C C . LEU B 1 80 ? 8.695 -8.375 -10.719 1 82.81 80 LEU B C 1
ATOM 2082 O O . LEU B 1 80 ? 8.156 -7.781 -9.781 1 82.81 80 LEU B O 1
ATOM 2086 N N . GLU B 1 81 ? 8.469 -9.641 -11.031 1 85.75 81 GLU B N 1
ATOM 2087 C CA . GLU B 1 81 ? 7.637 -10.461 -10.156 1 85.75 81 GLU B CA 1
ATOM 2088 C C . GLU B 1 81 ? 8.477 -11.484 -9.406 1 85.75 81 GLU B C 1
ATOM 2090 O O . GLU B 1 81 ? 9.289 -12.195 -10.008 1 85.75 81 GLU B O 1
ATOM 2095 N N . VAL B 1 82 ? 8.258 -11.469 -8.078 1 83.44 82 VAL B N 1
ATOM 2096 C CA . VAL B 1 82 ? 8.844 -12.508 -7.23 1 83.44 82 VAL B CA 1
ATOM 2097 C C . VAL B 1 82 ? 7.859 -13.664 -7.078 1 83.44 82 VAL B C 1
ATOM 2099 O O . VAL B 1 82 ? 6.699 -13.461 -6.711 1 83.44 82 VAL B O 1
ATOM 2102 N N . GLY B 1 83 ? 8.297 -14.891 -7.426 1 79.5 83 GLY B N 1
ATOM 2103 C CA . GLY B 1 83 ? 7.383 -16.031 -7.402 1 79.5 83 GLY B CA 1
ATOM 2104 C C . GLY B 1 83 ? 6.332 -15.969 -8.492 1 79.5 83 GLY B C 1
ATOM 2105 O O . GLY B 1 83 ? 5.16 -15.711 -8.219 1 79.5 83 GLY B O 1
ATOM 2106 N N . VAL B 1 84 ? 6.574 -16.406 -9.656 1 77.25 84 VAL B N 1
ATOM 2107 C CA . VAL B 1 84 ? 5.754 -16.188 -10.844 1 77.25 84 VAL B CA 1
ATOM 2108 C C . VAL B 1 84 ? 4.586 -17.172 -10.844 1 77.25 84 VAL B C 1
ATOM 2110 O O . VAL B 1 84 ? 3.547 -16.906 -11.461 1 77.25 84 VAL B O 1
ATOM 2113 N N . GLY B 1 85 ? 4.734 -18.234 -10.156 1 77.94 85 GLY B N 1
ATOM 2114 C CA . GLY B 1 85 ? 3.668 -19.219 -10.07 1 77.94 85 GLY B CA 1
ATOM 2115 C C . GLY B 1 85 ? 3.148 -19.656 -11.43 1 77.94 85 GLY B C 1
ATOM 2116 O O . GLY B 1 85 ? 3.904 -20.172 -12.25 1 77.94 85 GLY B O 1
ATOM 2117 N N . SER B 1 86 ? 1.882 -19.422 -11.742 1 78.12 86 SER B N 1
ATOM 2118 C CA . SER B 1 86 ? 1.253 -19.812 -13 1 78.12 86 SER B CA 1
ATOM 2119 C C . SER B 1 86 ? 1.669 -18.891 -14.141 1 78.12 86 SER B C 1
ATOM 2121 O O . SER B 1 86 ? 1.47 -19.219 -15.312 1 78.12 86 SER B O 1
ATOM 2123 N N . GLY B 1 87 ? 2.203 -17.766 -13.812 1 78.5 87 GLY B N 1
ATOM 2124 C CA . GLY B 1 87 ? 2.596 -16.797 -14.82 1 78.5 87 GLY B CA 1
ATOM 2125 C C . GLY B 1 87 ? 1.472 -15.859 -15.219 1 78.5 87 GLY B C 1
ATOM 2126 O O . GLY B 1 87 ? 1.665 -14.969 -16.047 1 78.5 87 GLY B O 1
ATOM 2127 N N . ILE B 1 88 ? 0.363 -15.977 -14.555 1 84 88 ILE B N 1
ATOM 2128 C CA . ILE B 1 88 ? -0.813 -15.219 -14.977 1 84 88 ILE B CA 1
ATOM 2129 C C . ILE B 1 88 ? -0.559 -13.727 -14.789 1 84 88 ILE B C 1
ATOM 2131 O O . ILE B 1 88 ? -0.963 -12.914 -15.625 1 84 88 ILE B O 1
ATOM 2135 N N . ILE B 1 89 ? 0.117 -13.328 -13.758 1 86.06 89 ILE B N 1
ATOM 2136 C CA . ILE B 1 89 ? 0.368 -11.922 -13.484 1 86.06 89 ILE B CA 1
ATOM 2137 C C . ILE B 1 89 ? 1.339 -11.359 -14.516 1 86.06 89 ILE B C 1
ATOM 2139 O O . ILE B 1 89 ? 1.084 -10.305 -15.109 1 86.06 89 ILE B O 1
ATOM 2143 N N . ALA B 1 90 ? 2.375 -12.109 -14.75 1 80.69 90 ALA B N 1
ATOM 2144 C CA . ALA B 1 90 ? 3.363 -11.695 -15.75 1 80.69 90 ALA B CA 1
ATOM 2145 C C . ALA B 1 90 ? 2.723 -11.531 -17.125 1 80.69 90 ALA B C 1
ATOM 2147 O O . ALA B 1 90 ? 3.006 -10.57 -17.828 1 80.69 90 ALA B O 1
ATOM 2148 N N . LEU B 1 91 ? 1.9 -12.438 -17.453 1 78.25 91 LEU B N 1
ATOM 2149 C CA . LEU B 1 91 ? 1.243 -12.414 -18.766 1 78.25 91 LEU B CA 1
ATOM 2150 C C . LEU B 1 91 ? 0.329 -11.203 -18.891 1 78.25 91 LEU B C 1
ATOM 2152 O O . LEU B 1 91 ? 0.302 -10.547 -19.938 1 78.25 91 LEU B O 1
ATOM 2156 N N . HIS B 1 92 ? -0.408 -10.867 -17.875 1 83.69 92 HIS B N 1
ATOM 2157 C CA . HIS B 1 92 ? -1.305 -9.711 -17.875 1 83.69 92 HIS B CA 1
ATOM 2158 C C . HIS B 1 92 ? -0.526 -8.406 -18 1 83.69 92 HIS B C 1
ATOM 2160 O O . HIS B 1 92 ? -0.887 -7.539 -18.797 1 83.69 92 HIS B O 1
ATOM 2166 N N . VAL B 1 93 ? 0.515 -8.305 -17.219 1 82.12 93 VAL B N 1
ATOM 2167 C CA . VAL B 1 93 ? 1.296 -7.07 -17.203 1 82.12 93 VAL B CA 1
ATOM 2168 C C . VAL B 1 93 ? 1.986 -6.887 -18.562 1 82.12 93 VAL B C 1
ATOM 2170 O O . VAL B 1 93 ? 2.102 -5.766 -19.062 1 82.12 93 VAL B O 1
ATOM 2173 N N . ALA B 1 94 ? 2.418 -8.016 -19.078 1 75.12 94 ALA B N 1
ATOM 2174 C CA . ALA B 1 94 ? 3.076 -7.977 -20.391 1 75.12 94 ALA B CA 1
ATOM 2175 C C . ALA B 1 94 ? 2.111 -7.512 -21.469 1 75.12 94 ALA B C 1
ATOM 2177 O O . ALA B 1 94 ? 2.514 -6.836 -22.422 1 75.12 94 ALA B O 1
ATOM 2178 N N . ARG B 1 95 ? 0.934 -7.859 -21.359 1 71.5 95 ARG B N 1
ATOM 2179 C CA . ARG B 1 95 ? -0.079 -7.484 -22.328 1 71.5 95 ARG B CA 1
ATOM 2180 C C . ARG B 1 95 ? -0.266 -5.973 -22.375 1 71.5 95 ARG B C 1
ATOM 2182 O O . ARG B 1 95 ? -0.561 -5.41 -23.438 1 71.5 95 ARG B O 1
ATOM 2189 N N . THR B 1 96 ? -0.187 -5.336 -21.281 1 64.12 96 THR B N 1
ATOM 2190 C CA . THR B 1 96 ? -0.375 -3.891 -21.219 1 64.12 96 THR B CA 1
ATOM 2191 C C . THR B 1 96 ? 0.89 -3.164 -21.672 1 64.12 96 THR B C 1
ATOM 2193 O O . THR B 1 96 ? 0.824 -2.029 -22.156 1 64.12 96 THR B O 1
ATOM 2196 N N . GLY B 1 97 ? 2.104 -3.732 -21.328 1 55.03 97 GLY B N 1
ATOM 2197 C CA . GLY B 1 97 ? 3.381 -3.16 -21.719 1 55.03 97 GLY B CA 1
ATOM 2198 C C . GLY B 1 97 ? 3.744 -3.438 -23.156 1 55.03 97 GLY B C 1
ATOM 2199 O O . GLY B 1 97 ? 4.672 -2.832 -23.703 1 55.03 97 GLY B O 1
ATOM 2200 N N . SER B 1 98 ? 3.449 -4.664 -23.672 1 49.53 98 SER B N 1
ATOM 2201 C CA . SER B 1 98 ? 3.898 -5.113 -24.984 1 49.53 98 SER B CA 1
ATOM 2202 C C . SER B 1 98 ? 3.779 -3.996 -26.016 1 49.53 98 SER B C 1
ATOM 2204 O O . SER B 1 98 ? 4.379 -4.07 -27.094 1 49.53 98 SER B O 1
ATOM 2206 N N . LYS B 1 99 ? 2.957 -3.098 -26.031 1 40.03 99 LYS B N 1
ATOM 2207 C CA . LYS B 1 99 ? 3.469 -2.213 -27.078 1 40.03 99 LYS B CA 1
ATOM 2208 C C . LYS B 1 99 ? 4.926 -1.844 -26.812 1 40.03 99 LYS B C 1
ATOM 2210 O O . LYS B 1 99 ? 5.734 -1.785 -27.75 1 40.03 99 LYS B O 1
ATOM 2215 N N . ASN B 1 100 ? 5.145 -1.279 -25.641 1 34.31 100 ASN B N 1
ATOM 2216 C CA . ASN B 1 100 ? 6.516 -0.861 -25.359 1 34.31 100 ASN B CA 1
ATOM 2217 C C . ASN B 1 100 ? 7.387 -2.043 -24.953 1 34.31 100 ASN B C 1
ATOM 2219 O O . ASN B 1 100 ? 8.609 -1.912 -24.844 1 34.31 100 ASN B O 1
ATOM 2223 N N . PHE B 1 101 ? 6.832 -3.027 -24.328 1 38.09 101 PHE B N 1
ATOM 2224 C CA . PHE B 1 101 ? 7.68 -4.152 -23.938 1 38.09 101 PHE B CA 1
ATOM 2225 C C . PHE B 1 101 ? 8.211 -4.863 -25.188 1 38.09 101 PHE B C 1
ATOM 2227 O O . PHE B 1 101 ? 9.336 -5.383 -25.172 1 38.09 101 PHE B O 1
ATOM 2234 N N . GLU B 1 102 ? 7.484 -5.059 -26.25 1 35.94 102 GLU B N 1
ATOM 2235 C CA . GLU B 1 102 ? 8.07 -5.656 -27.438 1 35.94 102 GLU B CA 1
ATOM 2236 C C . GLU B 1 102 ? 9.383 -4.977 -27.812 1 35.94 102 GLU B C 1
ATOM 2238 O O . GLU B 1 102 ? 10.336 -5.637 -28.234 1 35.94 102 GLU B O 1
ATOM 2243 N N . THR B 1 103 ? 9.289 -3.684 -28.016 1 32.19 103 THR B N 1
ATOM 2244 C CA . THR B 1 103 ? 10.414 -2.988 -28.641 1 32.19 103 THR B CA 1
ATOM 2245 C C . THR B 1 103 ? 11.633 -3.002 -27.719 1 32.19 103 THR B C 1
ATOM 2247 O O . THR B 1 103 ? 12.766 -3.098 -28.188 1 32.19 103 THR B O 1
ATOM 2250 N N . ASN B 1 104 ? 11.414 -2.461 -26.484 1 34.5 104 ASN B N 1
ATOM 2251 C CA . ASN B 1 104 ? 12.68 -2.213 -25.812 1 34.5 104 ASN B CA 1
ATOM 2252 C C . ASN B 1 104 ? 13.25 -3.49 -25.203 1 34.5 104 ASN B C 1
ATOM 2254 O O . ASN B 1 104 ? 14.188 -3.438 -24.406 1 34.5 104 ASN B O 1
ATOM 2258 N N . GLY B 1 105 ? 13.055 -4.773 -25.812 1 35.25 105 GLY B N 1
ATOM 2259 C CA . GLY B 1 105 ? 13.727 -5.984 -25.359 1 35.25 105 GLY B CA 1
ATOM 2260 C C . GLY B 1 105 ? 13.406 -6.332 -23.906 1 35.25 105 GLY B C 1
ATOM 2261 O O . GLY B 1 105 ? 14.195 -7.012 -23.25 1 35.25 105 GLY B O 1
ATOM 2262 N N . LEU B 1 106 ? 12.695 -5.527 -23.266 1 34.34 106 LEU B N 1
ATOM 2263 C CA . LEU B 1 106 ? 12.461 -5.855 -21.859 1 34.34 106 LEU B CA 1
ATOM 2264 C C . LEU B 1 106 ? 11.625 -7.121 -21.734 1 34.34 106 LEU B C 1
ATOM 2266 O O . LEU B 1 106 ? 10.453 -7.141 -22.125 1 34.34 106 LEU B O 1
ATOM 2270 N N . LYS B 1 107 ? 12.023 -8.305 -22.141 1 35.41 107 LYS B N 1
ATOM 2271 C CA . LYS B 1 107 ? 11.57 -9.602 -21.656 1 35.41 107 LYS B CA 1
ATOM 2272 C C . LYS B 1 107 ? 11.219 -9.531 -20.172 1 35.41 107 LYS B C 1
ATOM 2274 O O . LYS B 1 107 ? 11.984 -8.984 -19.375 1 35.41 107 LYS B O 1
ATOM 2279 N N . GLY B 1 108 ? 9.945 -9.172 -19.781 1 40.12 108 GLY B N 1
ATOM 2280 C CA . GLY B 1 108 ? 9.664 -9.383 -18.375 1 40.12 108 GLY B CA 1
ATOM 2281 C C . GLY B 1 108 ? 10.602 -10.367 -17.719 1 40.12 108 GLY B C 1
ATOM 2282 O O . GLY B 1 108 ? 10.641 -11.547 -18.094 1 40.12 108 GLY B O 1
ATOM 2283 N N . ASP B 1 109 ? 11.828 -10.039 -17.703 1 37.19 109 ASP B N 1
ATOM 2284 C CA . ASP B 1 109 ? 12.727 -10.922 -16.953 1 37.19 109 ASP B CA 1
ATOM 2285 C C . ASP B 1 109 ? 12.031 -11.477 -15.711 1 37.19 109 ASP B C 1
ATOM 2287 O O . ASP B 1 109 ? 11.953 -10.805 -14.68 1 37.19 109 ASP B O 1
ATOM 2291 N N . ILE B 1 110 ? 10.898 -12.164 -15.992 1 39.5 110 ILE B N 1
ATOM 2292 C CA . ILE B 1 110 ? 10.32 -13.008 -14.945 1 39.5 110 ILE B CA 1
ATOM 2293 C C . ILE B 1 110 ? 11.398 -13.898 -14.344 1 39.5 110 ILE B C 1
ATOM 2295 O O . ILE B 1 110 ? 12.016 -14.703 -15.047 1 39.5 110 ILE B O 1
ATOM 2299 N N . ARG B 1 111 ? 12.18 -13.344 -13.547 1 41.12 111 ARG B N 1
ATOM 2300 C CA . ARG B 1 111 ? 13.164 -14.18 -12.859 1 41.12 111 ARG B CA 1
ATOM 2301 C C . ARG B 1 111 ? 12.57 -14.836 -11.625 1 41.12 111 ARG B C 1
ATOM 2303 O O . ARG B 1 111 ? 11.891 -14.172 -10.828 1 41.12 111 ARG B O 1
ATOM 2310 N N . LEU B 1 112 ? 12.109 -15.969 -11.836 1 39.97 112 LEU B N 1
ATOM 2311 C CA . LEU B 1 112 ? 11.797 -16.766 -10.656 1 39.97 112 LEU B CA 1
ATOM 2312 C C . LEU B 1 112 ? 12.984 -16.812 -9.703 1 39.97 112 LEU B C 1
ATOM 2314 O O . LEU B 1 112 ? 14.062 -17.297 -10.055 1 39.97 112 LEU B O 1
ATOM 2318 N N . SER B 1 113 ? 13.555 -15.758 -9.469 1 41.81 113 SER B N 1
ATOM 2319 C CA . SER B 1 113 ? 14.641 -15.852 -8.5 1 41.81 113 SER B CA 1
ATOM 2320 C C . SER B 1 113 ? 14.102 -15.828 -7.07 1 41.81 113 SER B C 1
ATOM 2322 O O . SER B 1 113 ? 12.992 -15.367 -6.824 1 41.81 113 SER B O 1
ATOM 2324 N N . ASP B 1 114 ? 14.719 -16.844 -6.457 1 47.84 114 ASP B N 1
ATOM 2325 C CA . ASP B 1 114 ? 14.609 -16.594 -5.027 1 47.84 114 ASP B CA 1
ATOM 2326 C C . ASP B 1 114 ? 14.82 -15.109 -4.719 1 47.84 114 ASP B C 1
ATOM 2328 O O . ASP B 1 114 ? 15.938 -14.602 -4.812 1 47.84 114 ASP B O 1
ATOM 2332 N N . LEU B 1 115 ? 13.773 -14.367 -4.449 1 55.75 115 LEU B N 1
ATOM 2333 C CA . LEU B 1 115 ? 13.68 -12.93 -4.23 1 55.75 115 LEU B CA 1
ATOM 2334 C C . LEU B 1 115 ? 14.453 -12.164 -5.301 1 55.75 115 LEU B C 1
ATOM 2336 O O . LEU B 1 115 ? 14.18 -12.312 -6.492 1 55.75 115 LEU B O 1
ATOM 2340 N N . PHE B 1 116 ? 15.539 -11.297 -4.977 1 53.12 116 PHE B N 1
ATOM 2341 C CA . PHE B 1 116 ? 16.188 -10.312 -5.82 1 53.12 116 PHE B CA 1
ATOM 2342 C C . PHE B 1 116 ? 17.438 -10.891 -6.469 1 53.12 116 PHE B C 1
ATOM 2344 O O . PHE B 1 116 ? 18.078 -10.234 -7.297 1 53.12 116 PHE B O 1
ATOM 2351 N N . THR B 1 117 ? 17.766 -12.102 -6.238 1 51.81 117 THR B N 1
ATOM 2352 C CA . THR B 1 117 ? 19.062 -12.625 -6.637 1 51.81 117 THR B CA 1
ATOM 2353 C C . THR B 1 117 ? 19.141 -12.766 -8.156 1 51.81 117 THR B C 1
ATOM 2355 O O . THR B 1 117 ? 20.234 -12.766 -8.719 1 51.81 117 THR B O 1
ATOM 2358 N N . ALA B 1 118 ? 18.062 -12.805 -8.797 1 52.81 118 ALA B N 1
ATOM 2359 C CA . ALA B 1 118 ? 18.109 -13.078 -10.234 1 52.81 118 ALA B CA 1
ATOM 2360 C C . ALA B 1 118 ? 18.344 -11.797 -11.031 1 52.81 118 ALA B C 1
ATOM 2362 O O . ALA B 1 118 ? 18.594 -11.844 -12.234 1 52.81 118 ALA B O 1
ATOM 2363 N N . LEU B 1 119 ? 18.297 -10.727 -10.344 1 58.38 119 LEU B N 1
ATOM 2364 C CA . LEU B 1 119 ? 18.484 -9.477 -11.07 1 58.38 119 LEU B CA 1
ATOM 2365 C C . LEU B 1 119 ? 19.969 -9.109 -11.141 1 58.38 119 LEU B C 1
ATOM 2367 O O . LEU B 1 119 ? 20.703 -9.305 -10.172 1 58.38 119 LEU B O 1
ATOM 2371 N N . GLY B 1 120 ? 20.469 -9.102 -12.344 1 59.06 120 GLY B N 1
ATOM 2372 C CA . GLY B 1 120 ? 21.844 -8.656 -12.492 1 59.06 120 GLY B CA 1
ATOM 2373 C C . GLY B 1 120 ? 22.141 -7.379 -11.727 1 59.06 120 GLY B C 1
ATOM 2374 O O . GLY B 1 120 ? 21.219 -6.633 -11.375 1 59.06 120 GLY B O 1
ATOM 2375 N N . PRO B 1 121 ? 23.422 -7.242 -11.352 1 63.69 121 PRO B N 1
ATOM 2376 C CA . PRO B 1 121 ? 23.828 -6.012 -10.656 1 63.69 121 PRO B CA 1
ATOM 2377 C C . PRO B 1 121 ? 23.422 -4.75 -11.422 1 63.69 121 PRO B C 1
ATOM 2379 O O . PRO B 1 121 ? 23.531 -4.703 -12.648 1 63.69 121 PRO B O 1
ATOM 2382 N N . GLY B 1 122 ? 22.75 -3.861 -10.773 1 71.62 122 GLY B N 1
ATOM 2383 C CA . GLY B 1 122 ? 22.438 -2.562 -11.344 1 71.62 122 GLY B CA 1
ATOM 2384 C C . GLY B 1 122 ? 21.062 -2.508 -11.977 1 71.62 122 GLY B C 1
ATOM 2385 O O . GLY B 1 122 ? 20.594 -1.438 -12.383 1 71.62 122 GLY B O 1
ATOM 2386 N N . THR B 1 123 ? 20.484 -3.703 -12.133 1 72.81 123 THR B N 1
ATOM 2387 C CA . THR B 1 123 ? 19.156 -3.715 -12.758 1 72.81 123 THR B CA 1
ATOM 2388 C C . THR B 1 123 ? 18.125 -3.049 -11.852 1 72.81 123 THR B C 1
ATOM 2390 O O . THR B 1 123 ? 18.062 -3.35 -10.656 1 72.81 123 THR B O 1
ATOM 2393 N N . LYS B 1 124 ? 17.5 -1.973 -12.359 1 85.06 124 LYS B N 1
ATOM 2394 C CA . LYS B 1 124 ? 16.422 -1.298 -11.641 1 85.06 124 LYS B CA 1
ATOM 2395 C C . LYS B 1 124 ? 15.102 -1.379 -12.414 1 85.06 124 LYS B C 1
ATOM 2397 O O . LYS B 1 124 ? 15.102 -1.423 -13.648 1 85.06 124 LYS B O 1
ATOM 2402 N N . VAL B 1 125 ? 14.008 -1.587 -11.695 1 85.38 125 VAL B N 1
ATOM 2403 C CA . VAL B 1 125 ? 12.68 -1.642 -12.289 1 85.38 125 VAL B CA 1
ATOM 2404 C C . VAL B 1 125 ? 11.766 -0.621 -11.609 1 85.38 125 VAL B C 1
ATOM 2406 O O . VAL B 1 125 ? 12.109 -0.079 -10.555 1 85.38 125 VAL B O 1
ATOM 2409 N N . ASP B 1 126 ? 10.641 -0.353 -12.25 1 87.88 126 ASP B N 1
ATOM 2410 C CA . ASP B 1 126 ? 9.688 0.6 -11.688 1 87.88 126 ASP B CA 1
ATOM 2411 C C . ASP B 1 126 ? 8.836 -0.055 -10.609 1 87.88 126 ASP B C 1
ATOM 2413 O O . ASP B 1 126 ? 8.461 0.591 -9.625 1 87.88 126 ASP B O 1
ATOM 2417 N N . TYR B 1 127 ? 8.539 -1.312 -10.867 1 90.56 127 TYR B N 1
ATOM 2418 C CA . TYR B 1 127 ? 7.68 -2.02 -9.922 1 90.56 127 TYR B CA 1
ATOM 2419 C C . TYR B 1 127 ? 8.219 -3.414 -9.633 1 90.56 127 TYR B C 1
ATOM 2421 O O . TYR B 1 127 ? 8.688 -4.105 -10.539 1 90.56 127 TYR B O 1
ATOM 2429 N N . ILE B 1 128 ? 8.18 -3.768 -8.383 1 88.38 128 ILE B N 1
ATOM 2430 C CA . ILE B 1 128 ? 8.406 -5.148 -7.977 1 88.38 128 ILE B CA 1
ATOM 2431 C C . ILE B 1 128 ? 7.176 -5.672 -7.23 1 88.38 128 ILE B C 1
ATOM 2433 O O . ILE B 1 128 ? 6.59 -4.957 -6.414 1 88.38 128 ILE B O 1
ATOM 2437 N N . PHE B 1 129 ? 6.781 -6.926 -7.574 1 92.25 129 PHE B N 1
ATOM 2438 C CA . PHE B 1 129 ? 5.582 -7.488 -6.969 1 92.25 129 PHE B CA 1
ATOM 2439 C C . PHE B 1 129 ? 5.84 -8.898 -6.449 1 92.25 129 PHE B C 1
ATOM 2441 O O . PHE B 1 129 ? 6.52 -9.688 -7.105 1 92.25 129 PHE B O 1
ATOM 2448 N N . TRP B 1 130 ? 5.207 -9.156 -5.266 1 90.19 130 TRP B N 1
ATOM 2449 C CA . TRP B 1 130 ? 5.242 -10.5 -4.703 1 90.19 130 TRP B CA 1
ATOM 2450 C C . TRP B 1 130 ? 3.912 -10.859 -4.047 1 90.19 130 TRP B C 1
ATOM 2452 O O . TRP B 1 130 ? 3.438 -10.141 -3.164 1 90.19 130 TRP B O 1
ATOM 2462 N N . ASN B 1 131 ? 3.258 -11.844 -4.637 1 90.94 131 ASN B N 1
ATOM 2463 C CA . ASN B 1 131 ? 2.201 -12.5 -3.873 1 90.94 131 ASN B CA 1
ATOM 2464 C C . ASN B 1 131 ? 2.773 -13.414 -2.793 1 90.94 131 ASN B C 1
ATOM 2466 O O . ASN B 1 131 ? 3.049 -14.586 -3.051 1 90.94 131 ASN B O 1
ATOM 2470 N N . HIS B 1 132 ? 2.852 -12.867 -1.612 1 89.81 132 HIS B N 1
ATOM 2471 C CA . HIS B 1 132 ? 3.686 -13.5 -0.595 1 89.81 132 HIS B CA 1
ATOM 2472 C C . HIS B 1 132 ? 2.926 -14.602 0.13 1 89.81 132 HIS B C 1
ATOM 2474 O O . HIS B 1 132 ? 1.694 -14.57 0.199 1 89.81 132 HIS B O 1
ATOM 2480 N N . PRO B 1 133 ? 3.738 -15.594 0.604 1 86.12 133 PRO B N 1
ATOM 2481 C CA . PRO B 1 133 ? 3.088 -16.516 1.537 1 86.12 133 PRO B CA 1
ATOM 2482 C C . PRO B 1 133 ? 2.574 -15.82 2.795 1 86.12 133 PRO B C 1
ATOM 2484 O O . PRO B 1 133 ? 3.311 -15.055 3.428 1 86.12 133 PRO B O 1
ATOM 2487 N N . TRP B 1 134 ? 1.362 -16.094 3.178 1 85.19 134 TRP B N 1
ATOM 2488 C CA . TRP B 1 134 ? 0.802 -15.219 4.203 1 85.19 134 TRP B CA 1
ATOM 2489 C C . TRP B 1 134 ? 0.55 -15.984 5.496 1 85.19 134 TRP B C 1
ATOM 2491 O O . TRP B 1 134 ? 0.083 -15.414 6.484 1 85.19 134 TRP B O 1
ATOM 2501 N N . GLN B 1 135 ? 0.845 -17.188 5.555 1 81.81 135 GLN B N 1
ATOM 2502 C CA . GLN B 1 135 ? 0.761 -17.922 6.82 1 81.81 135 GLN B CA 1
ATOM 2503 C C . GLN B 1 135 ? 2.014 -17.703 7.664 1 81.81 135 GLN B C 1
ATOM 2505 O O . GLN B 1 135 ? 3.131 -17.922 7.195 1 81.81 135 GLN B O 1
ATOM 2510 N N . ILE B 1 136 ? 1.743 -17.297 8.93 1 79.62 136 ILE B N 1
ATOM 2511 C CA . ILE B 1 136 ? 2.873 -16.891 9.758 1 79.62 136 ILE B CA 1
ATOM 2512 C C . ILE B 1 136 ? 3.273 -18.047 10.672 1 79.62 136 ILE B C 1
ATOM 2514 O O . ILE B 1 136 ? 4.391 -18.078 11.195 1 79.62 136 ILE B O 1
ATOM 2518 N N . SER B 1 137 ? 2.363 -18.906 10.977 1 75.44 137 SER B N 1
ATOM 2519 C CA . SER B 1 137 ? 2.688 -20 11.867 1 75.44 137 SER B CA 1
ATOM 2520 C C . SER B 1 137 ? 2.281 -21.344 11.258 1 75.44 137 SER B C 1
ATOM 2522 O O . SER B 1 137 ? 1.441 -21.391 10.359 1 75.44 137 SER B O 1
ATOM 2524 N N . ASN B 1 138 ? 2.877 -22.312 11.703 1 66.19 138 ASN B N 1
ATOM 2525 C CA . ASN B 1 138 ? 2.67 -23.672 11.211 1 66.19 138 ASN B CA 1
ATOM 2526 C C . ASN B 1 138 ? 1.431 -24.312 11.836 1 66.19 138 ASN B C 1
ATOM 2528 O O . ASN B 1 138 ? 1.225 -25.516 11.719 1 66.19 138 ASN B O 1
ATOM 2532 N N . THR B 1 139 ? 0.718 -23.531 12.477 1 66.94 139 THR B N 1
ATOM 2533 C CA . THR B 1 139 ? -0.457 -24.141 13.094 1 66.94 139 THR B CA 1
ATOM 2534 C C . THR B 1 139 ? -1.562 -24.344 12.07 1 66.94 139 THR B C 1
ATOM 2536 O O . THR B 1 139 ? -2.639 -24.844 12.398 1 66.94 139 THR B O 1
ATOM 2539 N N . VAL B 1 140 ? -1.183 -24.141 10.914 1 62.59 140 VAL B N 1
ATOM 2540 C CA . VAL B 1 140 ? -2.209 -24.281 9.883 1 62.59 140 VAL B CA 1
ATOM 2541 C C . VAL B 1 140 ? -2.25 -25.719 9.375 1 62.59 140 VAL B C 1
ATOM 2543 O O . VAL B 1 140 ? -1.352 -26.516 9.672 1 62.59 140 VAL B O 1
ATOM 2546 N N . VAL B 1 141 ? -3.363 -26.047 8.641 1 64.81 141 VAL B N 1
ATOM 2547 C CA . VAL B 1 141 ? -3.568 -27.391 8.125 1 64.81 141 VAL B CA 1
ATOM 2548 C C . VAL B 1 141 ? -2.387 -27.797 7.242 1 64.81 141 VAL B C 1
ATOM 2550 O O . VAL B 1 141 ? -1.765 -26.938 6.602 1 64.81 141 VAL B O 1
ATOM 2553 N N . ASN B 1 142 ? -2.082 -29 7.277 1 65.62 142 ASN B N 1
ATOM 2554 C CA . ASN B 1 142 ? -0.924 -29.562 6.598 1 65.62 142 ASN B CA 1
ATOM 2555 C C . ASN B 1 142 ? -0.877 -29.156 5.129 1 65.62 142 ASN B C 1
ATOM 2557 O O . ASN B 1 142 ? 0.2 -28.922 4.582 1 65.62 142 ASN B O 1
ATOM 2561 N N . GLU B 1 143 ? -1.993 -29.047 4.559 1 65.12 143 GLU B N 1
ATOM 2562 C CA . GLU B 1 143 ? -2.09 -28.734 3.135 1 65.12 143 GLU B CA 1
ATOM 2563 C C . GLU B 1 143 ? -1.593 -27.328 2.842 1 65.12 143 GLU B C 1
ATOM 2565 O O . GLU B 1 143 ? -1.215 -27.016 1.709 1 65.12 143 GLU B O 1
ATOM 2570 N N . LEU B 1 144 ? -1.517 -26.594 3.951 1 63.06 144 LEU B N 1
ATOM 2571 C CA . LEU B 1 144 ? -1.143 -25.188 3.789 1 63.06 144 LEU B CA 1
ATOM 2572 C C . LEU B 1 144 ? 0.295 -24.953 4.242 1 63.06 144 LEU B C 1
ATOM 2574 O O . LEU B 1 144 ? 0.763 -23.812 4.273 1 63.06 144 LEU B O 1
ATOM 2578 N N . GLN B 1 145 ? 0.835 -26 4.57 1 63.5 145 GLN B N 1
ATOM 2579 C CA 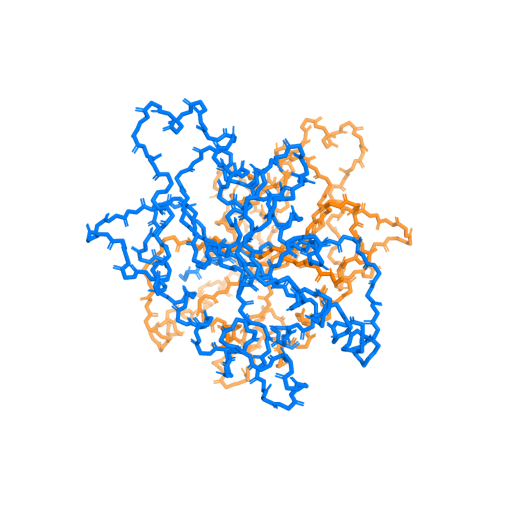. GLN B 1 145 ? 2.203 -25.875 5.062 1 63.5 145 GLN B CA 1
ATOM 2580 C C . GLN B 1 145 ? 3.215 -26.062 3.938 1 63.5 145 GLN B C 1
ATOM 2582 O O . GLN B 1 145 ? 3.689 -27.188 3.715 1 63.5 145 GLN B O 1
ATOM 2587 N N . SER B 1 146 ? 3.34 -25.156 3.051 1 66.12 146 SER B N 1
ATOM 2588 C CA . SER B 1 146 ? 4.336 -25.188 1.984 1 66.12 146 SER B CA 1
ATOM 2589 C C . SER B 1 146 ? 5.066 -23.844 1.878 1 66.12 146 SER B C 1
ATOM 2591 O O . SER B 1 146 ? 4.633 -22.859 2.455 1 66.12 146 SER B O 1
ATOM 2593 N N . GLU B 1 147 ? 6.219 -23.891 1.255 1 64.94 147 GLU B N 1
ATOM 2594 C CA . GLU B 1 147 ? 6.977 -22.656 1.021 1 64.94 147 GLU B CA 1
ATOM 2595 C C . GLU B 1 147 ? 6.141 -21.625 0.27 1 64.94 147 GLU B C 1
ATOM 2597 O O . GLU B 1 147 ? 6.48 -20.438 0.246 1 64.94 147 GLU B O 1
ATOM 2602 N N . LYS B 1 148 ? 5.051 -22.109 -0.215 1 70.31 148 LYS B N 1
ATOM 2603 C CA . LYS B 1 148 ? 4.188 -21.234 -0.993 1 70.31 148 LYS B CA 1
ATOM 2604 C C . LYS B 1 148 ? 3.17 -20.531 -0.098 1 70.31 148 LYS B C 1
ATOM 2606 O O . LYS B 1 148 ? 2.574 -19.516 -0.496 1 70.31 148 LYS B O 1
ATOM 2611 N N . THR B 1 149 ? 3.105 -21.062 1.12 1 77.56 149 THR B N 1
ATOM 2612 C CA . THR B 1 149 ? 2.031 -20.516 1.945 1 77.56 149 THR B CA 1
ATOM 2613 C C . THR B 1 149 ? 2.572 -20.031 3.285 1 77.56 149 THR B C 1
ATOM 2615 O O . THR B 1 149 ? 1.953 -19.188 3.938 1 77.56 149 THR B O 1
ATOM 2618 N N . LEU B 1 150 ? 3.76 -20.625 3.543 1 81.44 150 LEU B N 1
ATOM 2619 C CA . LEU B 1 150 ? 4.273 -20.344 4.883 1 81.44 150 LEU B CA 1
ATOM 2620 C C . LEU B 1 150 ? 5.477 -19.406 4.824 1 81.44 150 LEU B C 1
ATOM 2622 O O . LEU B 1 150 ? 6.395 -19.625 4.031 1 81.44 150 LEU B O 1
ATOM 2626 N N . ASP B 1 151 ? 5.441 -18.328 5.59 1 86.31 151 ASP B N 1
ATOM 2627 C CA . ASP B 1 151 ? 6.535 -17.406 5.895 1 86.31 151 ASP B CA 1
ATOM 2628 C C . ASP B 1 151 ? 6.621 -17.125 7.395 1 86.31 151 ASP B C 1
ATOM 2630 O O . ASP B 1 151 ? 5.973 -16.219 7.898 1 86.31 151 ASP B O 1
ATOM 2634 N N . GLU B 1 152 ? 7.426 -18.047 8.031 1 84.19 152 GLU B N 1
ATOM 2635 C CA . GLU B 1 152 ? 7.477 -17.953 9.484 1 84.19 152 GLU B CA 1
ATOM 2636 C C . GLU B 1 152 ? 7.887 -16.562 9.945 1 84.19 152 GLU B C 1
ATOM 2638 O O . GLU B 1 152 ? 8.953 -16.078 9.57 1 84.19 152 GLU B O 1
ATOM 2643 N N . GLY B 1 153 ? 7.008 -15.945 10.695 1 85.06 153 GLY B N 1
ATOM 2644 C CA . GLY B 1 153 ? 7.277 -14.617 11.227 1 85.06 153 GLY B CA 1
ATOM 2645 C C . GLY B 1 153 ? 7.391 -13.555 10.148 1 85.06 153 GLY B C 1
ATOM 2646 O O . GLY B 1 153 ? 7.949 -12.477 10.391 1 85.06 153 GLY B O 1
ATOM 2647 N N . TYR B 1 154 ? 7.102 -13.891 8.977 1 89.62 154 TYR B N 1
ATOM 2648 C CA . TYR B 1 154 ? 7.16 -12.984 7.836 1 89.62 154 TYR B CA 1
ATOM 2649 C C . TYR B 1 154 ? 8.586 -12.508 7.586 1 89.62 154 TYR B C 1
ATOM 2651 O O . TYR B 1 154 ? 8.805 -11.352 7.223 1 89.62 154 TYR B O 1
ATOM 2659 N N . GLN B 1 155 ? 9.469 -13.422 7.77 1 86.38 155 GLN B N 1
ATOM 2660 C CA . GLN B 1 155 ? 10.875 -13.109 7.57 1 86.38 155 GLN B CA 1
ATOM 2661 C C . GLN B 1 155 ? 11.164 -12.773 6.109 1 86.38 155 GLN B C 1
ATOM 2663 O O . GLN B 1 155 ? 11.867 -11.805 5.816 1 86.38 155 GLN B O 1
ATOM 2668 N N . ALA B 1 156 ? 10.633 -13.555 5.25 1 86.31 156 ALA B N 1
ATOM 2669 C CA . ALA B 1 156 ? 10.852 -13.312 3.826 1 86.31 156 ALA B CA 1
ATOM 2670 C C . ALA B 1 156 ? 10.18 -12.016 3.381 1 86.31 156 ALA B C 1
ATOM 2672 O O . ALA B 1 156 ? 10.742 -11.258 2.594 1 86.31 156 ALA B O 1
ATOM 2673 N N . LEU B 1 157 ? 9.039 -11.773 3.855 1 90 157 LEU B N 1
ATOM 2674 C CA . LEU B 1 157 ? 8.336 -10.539 3.529 1 90 157 LEU B CA 1
ATOM 2675 C C . LEU B 1 157 ? 9.109 -9.32 4.016 1 90 157 LEU B C 1
ATOM 2677 O O . LEU B 1 157 ? 9.25 -8.336 3.291 1 90 157 LEU B O 1
ATOM 2681 N N . SER B 1 158 ? 9.594 -9.445 5.227 1 88.19 158 SER B N 1
ATOM 2682 C CA . SER B 1 158 ? 10.391 -8.359 5.789 1 88.19 158 SER B CA 1
ATOM 2683 C C . SER B 1 158 ? 11.609 -8.062 4.918 1 88.19 158 SER B C 1
ATOM 2685 O O . SER B 1 158 ? 11.914 -6.902 4.637 1 88.19 158 SER B O 1
ATOM 2687 N N . ARG B 1 159 ? 12.258 -9.039 4.504 1 84.94 159 ARG B N 1
ATOM 2688 C CA . ARG B 1 159 ? 13.43 -8.891 3.641 1 84.94 159 ARG B CA 1
ATOM 2689 C C . ARG B 1 159 ? 13.039 -8.289 2.293 1 84.94 159 ARG B C 1
ATOM 2691 O O . ARG B 1 159 ? 13.766 -7.457 1.748 1 84.94 159 ARG B O 1
ATOM 2698 N N . TYR B 1 160 ? 11.953 -8.742 1.762 1 87.94 160 TYR B N 1
ATOM 2699 C CA . TYR B 1 160 ? 11.445 -8.242 0.49 1 87.94 160 TYR B CA 1
ATOM 2700 C C . TYR B 1 160 ? 11.234 -6.734 0.539 1 87.94 160 TYR B C 1
ATOM 2702 O O . TYR B 1 160 ? 11.672 -6.016 -0.363 1 87.94 160 TYR B O 1
ATOM 2710 N N . ILE B 1 161 ? 10.656 -6.258 1.632 1 89 161 ILE B N 1
ATOM 2711 C CA . ILE B 1 161 ? 10.359 -4.836 1.781 1 89 161 ILE B CA 1
ATOM 2712 C C . ILE B 1 161 ? 11.648 -4.055 2.008 1 89 161 ILE B C 1
ATOM 2714 O O . ILE B 1 161 ? 11.875 -3.014 1.386 1 89 161 ILE B O 1
ATOM 2718 N N . ARG B 1 162 ? 12.461 -4.566 2.787 1 84.75 162 ARG B N 1
ATOM 2719 C CA . ARG B 1 162 ? 13.695 -3.887 3.16 1 84.75 162 ARG B CA 1
ATOM 2720 C C . ARG B 1 162 ? 14.633 -3.762 1.964 1 84.75 162 ARG B C 1
ATOM 2722 O O . ARG B 1 162 ? 15.188 -2.688 1.709 1 84.75 162 ARG B O 1
ATOM 2729 N N . ASP B 1 163 ? 14.773 -4.824 1.261 1 83.62 163 ASP B N 1
ATOM 2730 C CA . ASP B 1 163 ? 15.789 -4.879 0.215 1 83.62 163 ASP B CA 1
ATOM 2731 C C . ASP B 1 163 ? 15.219 -4.438 -1.13 1 83.62 163 ASP B C 1
ATOM 2733 O O . ASP B 1 163 ? 15.969 -4.102 -2.051 1 83.62 163 ASP B O 1
ATOM 2737 N N . GLY B 1 164 ? 13.93 -4.492 -1.245 1 86.5 164 GLY B N 1
ATOM 2738 C CA . GLY B 1 164 ? 13.297 -4.223 -2.525 1 86.5 164 GLY B CA 1
ATOM 2739 C C . GLY B 1 164 ? 13.633 -2.846 -3.074 1 86.5 164 GLY B C 1
ATOM 2740 O O . GLY B 1 164 ? 13.75 -2.67 -4.289 1 86.5 164 GLY B O 1
ATOM 2741 N N . HIS B 1 165 ? 13.82 -1.868 -2.201 1 84.31 165 HIS B N 1
ATOM 2742 C CA . HIS B 1 165 ? 14.047 -0.49 -2.617 1 84.31 165 HIS B CA 1
ATOM 2743 C C . HIS B 1 165 ? 15.336 -0.366 -3.424 1 84.31 165 HIS B C 1
ATOM 2745 O O . HIS B 1 165 ? 15.461 0.52 -4.273 1 84.31 165 HIS B O 1
ATOM 2751 N N . THR B 1 166 ? 16.25 -1.267 -3.197 1 83.19 166 THR B N 1
ATOM 2752 C CA . THR B 1 166 ? 17.547 -1.202 -3.869 1 83.19 166 THR B CA 1
ATOM 2753 C C . THR B 1 166 ? 17.406 -1.581 -5.34 1 83.19 166 THR B C 1
ATOM 2755 O O . THR B 1 166 ? 18.312 -1.319 -6.141 1 83.19 166 THR B O 1
ATOM 2758 N N . TYR B 1 167 ? 16.297 -2.111 -5.715 1 82.5 167 TYR B N 1
ATOM 2759 C CA . TYR B 1 167 ? 16.109 -2.592 -7.078 1 82.5 167 TYR B CA 1
ATOM 2760 C C . TYR B 1 167 ? 15.109 -1.709 -7.828 1 82.5 167 TYR B C 1
ATOM 2762 O O . TYR B 1 167 ? 14.688 -2.047 -8.938 1 82.5 167 TYR B O 1
ATOM 2770 N N . LEU B 1 168 ? 14.812 -0.62 -7.227 1 88.62 168 LEU B N 1
ATOM 2771 C CA . LEU B 1 168 ? 13.789 0.233 -7.82 1 88.62 168 LEU B CA 1
ATOM 2772 C C . LEU B 1 168 ? 14.414 1.463 -8.469 1 88.62 168 LEU B C 1
ATOM 2774 O O . LEU B 1 168 ? 15.383 2.018 -7.945 1 88.62 168 LEU B O 1
ATOM 2778 N N . ASN B 1 169 ? 13.836 1.821 -9.633 1 87.88 169 ASN B N 1
ATOM 2779 C CA . ASN B 1 169 ? 14.078 3.158 -10.164 1 87.88 169 ASN B CA 1
ATOM 2780 C C . ASN B 1 169 ? 13.555 4.238 -9.227 1 87.88 169 ASN B C 1
ATOM 2782 O O . ASN B 1 169 ? 12.75 3.955 -8.328 1 87.88 169 ASN B O 1
ATOM 2786 N N . GLU B 1 170 ? 14.078 5.488 -9.492 1 86.75 170 GLU B N 1
ATOM 2787 C CA . GLU B 1 170 ? 13.492 6.609 -8.758 1 86.75 170 GLU B CA 1
ATOM 2788 C C . GLU B 1 170 ? 11.984 6.707 -9.016 1 86.75 170 GLU B C 1
ATOM 2790 O O . GLU B 1 170 ? 11.539 6.676 -10.164 1 86.75 170 GLU B O 1
ATOM 2795 N N . GLY B 1 171 ? 11.227 6.711 -7.926 1 87.94 171 GLY B N 1
ATOM 2796 C CA . GLY B 1 171 ? 9.781 6.805 -8.055 1 87.94 171 GLY B CA 1
ATOM 2797 C C . GLY B 1 171 ? 9.102 5.453 -8.172 1 87.94 171 GLY B C 1
ATOM 2798 O O . GLY B 1 171 ? 7.871 5.375 -8.266 1 87.94 171 GLY B O 1
ATOM 2799 N N . GLY B 1 172 ? 9.945 4.402 -8.203 1 92.06 172 GLY B N 1
ATOM 2800 C CA . GLY B 1 172 ? 9.383 3.064 -8.25 1 92.06 172 GLY B CA 1
ATOM 2801 C C . GLY B 1 172 ? 8.719 2.648 -6.953 1 92.06 172 GLY B C 1
ATOM 2802 O O . GLY B 1 172 ? 8.867 3.32 -5.934 1 92.06 172 GLY B O 1
ATOM 2803 N N . SER B 1 173 ? 7.953 1.547 -7.066 1 95 173 SER B N 1
ATOM 2804 C CA . SER B 1 173 ? 7.191 1.138 -5.891 1 95 173 SER B CA 1
ATOM 2805 C C . SER B 1 173 ? 7.293 -0.367 -5.664 1 95 173 SER B C 1
ATOM 2807 O O . SER B 1 173 ? 7.406 -1.138 -6.617 1 95 173 SER B O 1
ATOM 2809 N N . ILE B 1 174 ? 7.238 -0.668 -4.387 1 93.81 174 ILE B N 1
ATOM 2810 C CA . ILE B 1 174 ? 7.09 -2.064 -3.986 1 93.81 174 ILE B CA 1
ATOM 2811 C C . ILE B 1 174 ? 5.605 -2.426 -3.922 1 93.81 174 ILE B C 1
ATOM 2813 O O . ILE B 1 174 ? 4.809 -1.695 -3.328 1 93.81 174 ILE B O 1
ATOM 2817 N N . LEU B 1 175 ? 5.238 -3.514 -4.562 1 96.06 175 LEU B N 1
ATOM 2818 C CA . LEU B 1 175 ? 3.877 -4.039 -4.535 1 96.06 175 LEU B CA 1
ATOM 2819 C C . LEU B 1 175 ? 3.82 -5.367 -3.789 1 96.06 175 LEU B C 1
ATOM 2821 O O . LEU B 1 175 ? 4.715 -6.203 -3.938 1 96.06 175 LEU B O 1
ATOM 2825 N N . ILE B 1 176 ? 2.732 -5.523 -2.979 1 94.94 176 ILE B N 1
ATOM 2826 C CA . ILE B 1 176 ? 2.533 -6.75 -2.217 1 94.94 176 ILE B CA 1
ATOM 2827 C C . ILE B 1 176 ? 1.114 -7.27 -2.434 1 94.94 176 ILE B C 1
ATOM 2829 O O . ILE B 1 176 ? 0.145 -6.52 -2.305 1 94.94 176 ILE B O 1
ATOM 2833 N N . GLY B 1 177 ? 1.026 -8.484 -2.891 1 94.88 177 GLY B N 1
ATOM 2834 C CA . GLY B 1 177 ? -0.24 -9.195 -2.812 1 94.88 177 GLY B CA 1
ATOM 2835 C C . GLY B 1 177 ? -0.415 -9.961 -1.514 1 94.88 177 GLY B C 1
ATOM 2836 O O . GLY B 1 177 ? 0.437 -10.773 -1.146 1 94.88 177 GLY B O 1
ATOM 2837 N N . THR B 1 178 ? -1.486 -9.625 -0.796 1 92.06 178 THR B N 1
ATOM 2838 C CA . THR B 1 178 ? -1.713 -10.281 0.483 1 92.06 178 THR B CA 1
ATOM 2839 C C . THR B 1 178 ? -3.186 -10.641 0.653 1 92.06 178 THR B C 1
ATOM 2841 O O . THR B 1 178 ? -3.979 -10.492 -0.28 1 92.06 178 THR B O 1
ATOM 2844 N N . SER B 1 179 ? -3.402 -11.344 1.788 1 85.94 179 SER B N 1
ATOM 2845 C CA . SER B 1 179 ? -4.746 -11.836 2.074 1 85.94 179 SER B CA 1
ATOM 2846 C C . SER B 1 179 ? -5.297 -11.219 3.355 1 85.94 179 SER B C 1
ATOM 2848 O O . SER B 1 179 ? -4.535 -10.82 4.238 1 85.94 179 SER B O 1
ATOM 2850 N N . CYS B 1 180 ? -6.602 -11.125 3.391 1 80.5 180 CYS B N 1
ATOM 2851 C CA . CYS B 1 180 ? -7.238 -10.648 4.613 1 80.5 180 CYS B CA 1
ATOM 2852 C C . CYS B 1 180 ? -6.945 -11.578 5.781 1 80.5 180 CYS B C 1
ATOM 2854 O O . CYS B 1 180 ? -7.172 -11.227 6.938 1 80.5 180 CYS B O 1
ATOM 2856 N N . TYR B 1 181 ? -6.402 -12.711 5.496 1 80.12 181 TYR B N 1
ATOM 2857 C CA . TYR B 1 181 ? -6.094 -13.672 6.547 1 80.12 181 TYR B CA 1
ATOM 2858 C C . TYR B 1 181 ? -4.637 -13.555 6.98 1 80.12 181 TYR B C 1
ATOM 2860 O O . TYR B 1 181 ? -4.203 -14.242 7.91 1 80.12 181 TYR B O 1
ATOM 2868 N N . ALA B 1 182 ? -3.971 -12.68 6.246 1 82.62 182 ALA B N 1
ATOM 2869 C CA . ALA B 1 182 ? -2.605 -12.406 6.688 1 82.62 182 ALA B CA 1
ATOM 2870 C C . ALA B 1 182 ? -2.594 -11.586 7.969 1 82.62 182 ALA B C 1
ATOM 2872 O O . ALA B 1 182 ? -3.506 -10.789 8.211 1 82.62 182 ALA B O 1
ATOM 2873 N N . ASP B 1 183 ? -1.625 -11.828 8.82 1 77.81 183 ASP B N 1
ATOM 2874 C CA . ASP B 1 183 ? -1.478 -11.094 10.07 1 77.81 183 ASP B CA 1
ATOM 2875 C C . ASP B 1 183 ? -0.612 -9.852 9.883 1 77.81 183 ASP B C 1
ATOM 2877 O O . ASP B 1 183 ? 0.433 -9.711 10.523 1 77.81 183 ASP B O 1
ATOM 2881 N N . LEU B 1 184 ? -0.956 -8.93 8.984 1 75.56 184 LEU B N 1
ATOM 2882 C CA . LEU B 1 184 ? -0.109 -7.789 8.664 1 75.56 184 LEU B CA 1
ATOM 2883 C C . LEU B 1 184 ? -0.648 -6.516 9.312 1 75.56 184 LEU B C 1
ATOM 2885 O O . LEU B 1 184 ? 0.069 -5.52 9.422 1 75.56 184 LEU B O 1
ATOM 2889 N N . THR B 1 185 ? -1.902 -6.531 9.672 1 64.31 185 THR B N 1
ATOM 2890 C CA . THR B 1 185 ? -2.422 -5.324 10.305 1 64.31 185 THR B CA 1
ATOM 2891 C C . THR B 1 185 ? -2.084 -5.312 11.797 1 64.31 185 THR B C 1
ATOM 2893 O O . THR B 1 185 ? -2.217 -6.332 12.477 1 64.31 185 THR B O 1
ATOM 2896 N N . PRO B 1 186 ? -1.461 -4.25 12.195 1 57.72 186 PRO B N 1
ATOM 2897 C CA . PRO B 1 186 ? -1.184 -4.203 13.633 1 57.72 186 PRO B CA 1
ATOM 2898 C C . PRO B 1 186 ? -2.449 -4.305 14.484 1 57.72 186 PRO B C 1
ATOM 2900 O O . PRO B 1 186 ? -3.543 -3.998 14.008 1 57.72 186 PRO B O 1
#

Organism: Mortierella alpina (NCBI:txid64518)

Secondary structure (DSSP, 8-state):
--EEEEEEEE-------HHHHHHHHHHHHHHHHT--S-EEEEETTEEEEE-TTS--TTT-THHHHHHHHHHHHHTTS-EEEES-TTSHHHHHHHHHHHHHHHHTT--------STTTTS-TT--EEEEEEE---B-STTS-GGG-STTTB-GGGHHHHHHHHHHGGGEEEEEEEEEEEETTSS---/--EEEEEEEE-------HHHHHHHHHHHHHHHHT--S-EEEEETTEEEEE-TTS--TTT-THHHHHHHHHHHHHTTS-EEEES-TTSHHHHHHHHHHHHHHHHTT--------STTTTS-TT--EEEEEEE---B-STTS-GGG-STTTB-GGGHHHHHHHHHHGGGEEEEEEEEEEEETTSS---

Foldseek 3Di:
DDDDDDDDDDDPDDDDDDVVVLVLVVVLLVVLLVDPAWDWDADPNDIFTAGSVFDDCVSVVLLVVLLVVVCVVCQQWQEEEACCGRVNNVVSNCVRNVVVCVPVVRPNPNPNDPQCVPDPPPAATQEYEYAAQQAQDPPGPPSQPDNRRYDHNCPSVVCNVVCVVVRHDVNGDYYYNDDPPHPPDD/DDDDDDDDDDDPDDDDDDVVVLVLVVVLLVVLLVDPAWDWDADPNDIFTAGSVFDDCVSVVLLVVVLVVVCVVCQQWQEEEACCGRVNNVVSNCVRNVVVCVPVVRPNPNPNDPQCVPDPPPAATQEYEYAAQQAQDPPGDPSQPDNRRYDHVCPSVVCNVVCVVVRHDVNGDYYYNDDPPHPPDD

Sequence (372 aa):
MAATVVTLSTQPKLIIDRPHWEGSIAKLLKQARSHSEIYTVTINGLDIAIHPNVYSPMYFPESAWYAQQLEGIVKGKTFLEVGVGSGIIALHVARTGSKNFETNGLKGDIRLSDLFTALGPGTKVDYIFWNHPWQISNTVVNELQSEKTLDEGYQALSRYIRDGHTYLNEGGSILIGTSCYADLTPMAATVVTLSTQPKLIIDRPHWEGSIAKLLKQARSHSEIYTVTINGLDIAIHPNVYSPMYFPESAWYAQQLEGIVKGKTFLEVGVGSGIIALHVARTGSKNFETNGLKGDIRLSD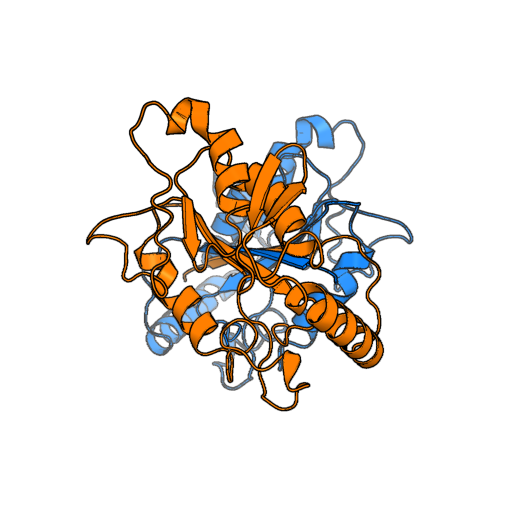LFTALGPGTKVDYIFWNHPWQISNTVVNELQSEKTLDEGYQALSRYIRDGHTYLNEGGSILIGTSCYADLTP

=== Feature glossary ===
Legend for the data blocks above and below:

— What the protein is —

The amino-acid sequence is the protein's primary structure: the linear order of residues from the N-terminus to the C-terminus, written in one-letter code. Everything else here — the 3D coordinates, the secondary structure, the domain annotations — is ultimately a consequence of this string.

Functional annotations link the protein to curated databases. InterPro entries identify conserved domains and families by matching the sequence against member-database signatures (Pfam, PROSITE, CDD, …). Gene Ontology (GO) terms describe molecular function, biological process, and cellular component in a controlled vocabulary. CATH places the structure in a hierarchical fold classification (Class/Architecture/Topology/Homologous-superfamily). The organism is the source species.

— Where its atoms are —

Atomic coordinates in PDBx/mmCIF format — the same representation the Protein Data Bank distributes. Each line of the _atom_site loop places one backbone atom in Cartesian space (units: ångströms, origin: arbitrary).

The six renders are orthographic views along the three Cartesian axes in both directions. Representation (cartoon, sticks, or surface) and color scheme (sequence-rainbow or by-chain) vary across proteins so the training set covers all the common visualization conventions.

— Local backbone conformation —

Eight-state secondary structure (DSSP): H is the canonical α-helix, G the tighter 3₁₀-helix, I the wider π-helix; E/B are β-structure, T and S are turns and bends, and '-' is everything else. DSSP derives these from the pattern of main-chain N–H···O=C hydrogen bonds, not from the sequence.

Three-state secondary structure (P-SEA) collapses the eight DSSP classes into helix (a), strand (b), and coil (c). P-SEA assigns these from Cα geometry alone — distances and angles — without requiring backbone oxygens, so it works on any Cα trace.

φ (phi) and ψ (psi) are the two rotatable backbone dihedrals per residue: φ is the C(i-1)–N–Cα–C torsion, ψ is the N–Cα–C–N(i+1) torsion, both in degrees on (−180°, 180°]. α-helical residues cluster near (−60°, −45°); β-strand residues near (−120°, +130°). A Ramachandran plot is simply a scatter of (φ, ψ) for every residue.

— Global shape and packing —

The geometric summary reports three shape descriptors. Rg (radius of gyration) measures how spread out the Cα atoms are about their centre of mass; compact globular proteins have small Rg, elongated or unfolded ones large. Cα contacts (<8 Å, |i−j|>4) count long-range residue pairs in spatial proximity — high for tightly packed folds, near zero for rods or random coil. The bounding-box extents give the protein's footprint along x, y, z in Å.

SASA measures how much of the protein is reachable by solvent. It is computed by rolling a water-sized probe over the atomic surface and summing the exposed area (Å²). Per-residue SASA distinguishes core (buried, low SASA) from surface (exposed, high SASA) residues; total SASA is a whole-molecule size measure.

Plot images: a contact map (which residues are close in 3D, as an N×N binary image), a Ramachandran scatter (backbone torsion angles, revealing secondary-structure composition at a glance), and — for AlphaFold structures — a PAE heatmap (pairwise prediction confidence).

— Structural neighborhood —

A 3Di character summarizes, for each residue, the relative orientation of the Cα frame of its nearest spatial neighbor. Because it encodes fold topology rather than chemistry, 3Di alignments detect remote structural similarity that sequence alignment misses.

The Foldseek neighbor list gives the closest experimentally determined structures in the PDB, ranked by structural alignment. TM-score near 1 means near-identical fold; near 0.3 means only rough topology match. This is how one finds what a novel AlphaFold prediction most resembles in the solved-structure universe.

— Confidence and disorder —

For AlphaFold models, the B-factor field carries pLDDT — the model's own estimate of local accuracy on a 0–100 scale. Regions with pLDDT<50 should be treated as essentially unmodeled; they often correspond to intrinsically disordered segments.

Crystallographic B-factors measure how much each atom's electron density is smeared out, in Å². They rise in mobile loops and surface residues and fall in the buried interior. In AlphaFold models this column is repurposed to hold pLDDT instead.

Predicted Aligned Error (PAE) is an AlphaFold confidence matrix: entry (i, j) is the expected error in the position of residue j, in ångströms, when the prediction is superimposed on the true structure at residue i. Low PAE within a block of residues means that block is internally rigid and well-predicted; high PAE between two blocks means their relative placement is uncertain even if each block individually is confident.